Protein AF-A0AAJ2NI25-F1 (afdb_monomer)

Mean predicted aligned error: 3.51 Å

Structure (mmCIF, N/CA/C/O backbone):
data_AF-A0AAJ2NI25-F1
#
_entry.id   AF-A0AAJ2NI25-F1
#
loop_
_atom_site.group_PDB
_atom_site.id
_atom_site.type_symbol
_atom_site.label_atom_id
_atom_site.label_alt_id
_atom_site.label_comp_id
_atom_site.label_asym_id
_atom_site.label_entity_id
_atom_site.label_seq_id
_atom_site.pdbx_PDB_ins_code
_atom_site.Cartn_x
_atom_site.Cartn_y
_atom_site.Cartn_z
_atom_site.occupancy
_atom_site.B_iso_or_equiv
_atom_site.auth_seq_id
_atom_site.auth_comp_id
_atom_site.auth_asym_id
_atom_site.auth_atom_id
_atom_site.pdbx_PDB_model_num
ATOM 1 N N . MET A 1 1 ? 1.028 -21.518 1.708 1.00 59.88 1 MET A N 1
ATOM 2 C CA . MET A 1 1 ? -0.026 -21.174 0.728 1.00 59.88 1 MET A CA 1
ATOM 3 C C . MET A 1 1 ? 0.466 -19.995 -0.083 1.00 59.88 1 MET A C 1
ATOM 5 O O . MET A 1 1 ? 1.092 -19.120 0.505 1.00 59.88 1 MET A O 1
ATOM 9 N N . SER A 1 2 ? 0.262 -20.003 -1.398 1.00 76.81 2 SER A N 1
ATOM 10 C CA . SER A 1 2 ? 0.724 -18.929 -2.281 1.00 76.81 2 SER A CA 1
ATOM 11 C C . SER A 1 2 ? -0.380 -17.881 -2.437 1.00 76.81 2 SER A C 1
ATOM 13 O O . SER A 1 2 ? -1.555 -18.232 -2.496 1.00 76.81 2 SER A O 1
ATOM 15 N N . LEU A 1 3 ? -0.040 -16.591 -2.552 1.00 81.69 3 LEU A N 1
ATOM 16 C CA . LEU A 1 3 ? -1.039 -15.546 -2.843 1.00 81.69 3 LEU A CA 1
ATOM 17 C C . LEU A 1 3 ? -1.768 -15.770 -4.176 1.00 81.69 3 LEU A C 1
ATOM 19 O O . LEU A 1 3 ? -2.888 -15.292 -4.344 1.00 81.69 3 LEU A O 1
ATOM 23 N N . SER A 1 4 ? -1.151 -16.502 -5.111 1.00 87.44 4 SER A N 1
ATOM 24 C CA . SER A 1 4 ? -1.776 -16.878 -6.384 1.00 87.44 4 SER A CA 1
ATOM 25 C C . SER A 1 4 ? -3.090 -17.635 -6.202 1.00 87.44 4 SER A C 1
ATOM 27 O O . SER A 1 4 ? -3.981 -17.504 -7.035 1.00 87.44 4 SER A O 1
ATOM 29 N N . ASP A 1 5 ? -3.219 -18.384 -5.106 1.00 90.25 5 ASP A N 1
ATOM 30 C CA . ASP A 1 5 ? -4.376 -19.240 -4.824 1.00 90.25 5 ASP A CA 1
ATOM 31 C C . ASP A 1 5 ? -5.621 -18.412 -4.454 1.00 90.25 5 ASP A C 1
ATOM 33 O O . ASP A 1 5 ? -6.744 -18.904 -4.507 1.00 90.25 5 ASP A O 1
ATOM 37 N N . TYR A 1 6 ? -5.422 -17.133 -4.117 1.00 92.44 6 TYR A N 1
ATOM 38 C CA . TYR A 1 6 ? -6.459 -16.194 -3.686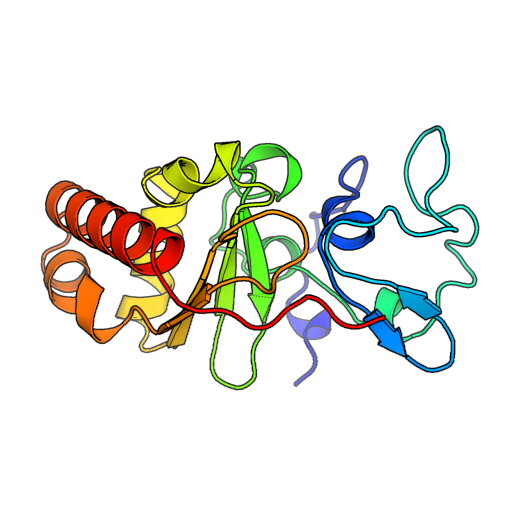 1.00 92.44 6 TYR A CA 1
ATOM 39 C C . TYR A 1 6 ? -6.785 -15.133 -4.742 1.00 92.44 6 TYR A C 1
ATOM 41 O O . TYR A 1 6 ? -7.490 -14.167 -4.451 1.00 92.44 6 TYR A O 1
ATOM 49 N N . LEU A 1 7 ? -6.268 -15.269 -5.967 1.00 95.12 7 LEU A N 1
ATOM 50 C CA . LEU A 1 7 ? -6.540 -14.303 -7.026 1.00 95.12 7 LEU A CA 1
ATOM 51 C C . LEU A 1 7 ? -8.031 -14.221 -7.345 1.00 95.12 7 LEU A C 1
ATOM 53 O O . LEU A 1 7 ? -8.681 -15.210 -7.673 1.00 95.12 7 LEU A O 1
ATOM 57 N N . VAL A 1 8 ? -8.555 -13.000 -7.323 1.00 96.19 8 VAL A N 1
ATOM 58 C CA . VAL A 1 8 ? -9.930 -12.725 -7.740 1.00 96.19 8 VAL A CA 1
ATOM 59 C C . VAL A 1 8 ? -10.006 -12.818 -9.268 1.00 96.19 8 VAL A C 1
ATOM 61 O O . VAL A 1 8 ? -9.337 -12.045 -9.959 1.00 96.19 8 VAL A O 1
ATOM 64 N N . ALA A 1 9 ? -10.816 -13.754 -9.780 1.00 90.06 9 ALA A N 1
ATOM 65 C CA . ALA A 1 9 ? -10.826 -14.206 -11.179 1.00 90.06 9 ALA A CA 1
ATOM 66 C C . ALA A 1 9 ? -10.927 -13.081 -12.232 1.00 90.06 9 ALA A C 1
ATOM 68 O O . ALA A 1 9 ? -10.284 -13.166 -13.276 1.00 90.06 9 ALA A O 1
ATOM 69 N N . ASP A 1 10 ? -11.630 -11.987 -11.924 1.00 90.88 10 ASP A N 1
ATOM 70 C CA . ASP A 1 10 ? -11.895 -10.897 -12.877 1.00 90.88 10 ASP A CA 1
ATOM 71 C C . ASP A 1 10 ? -11.055 -9.631 -12.642 1.00 90.88 10 ASP A C 1
ATOM 73 O O . ASP A 1 10 ? -11.232 -8.610 -13.311 1.00 90.88 10 ASP A O 1
ATOM 77 N N . ARG A 1 11 ? -10.113 -9.655 -11.692 1.00 95.19 11 ARG A N 1
ATOM 78 C CA . ARG A 1 11 ? -9.289 -8.479 -11.379 1.00 95.19 11 ARG A CA 1
ATOM 79 C C . ARG A 1 11 ? -8.002 -8.475 -12.180 1.00 95.19 11 ARG A C 1
ATOM 81 O O . ARG A 1 11 ? -7.129 -9.317 -11.985 1.00 95.19 11 ARG A O 1
ATOM 88 N N . GLN A 1 12 ? -7.837 -7.450 -13.015 1.00 92.62 12 GLN A N 1
ATOM 89 C CA . GLN A 1 12 ? -6.609 -7.211 -13.772 1.00 92.62 12 GLN A CA 1
ATOM 90 C C . GLN A 1 12 ? -5.954 -5.879 -13.421 1.00 92.62 12 GLN A C 1
ATOM 92 O O . GLN A 1 12 ? -6.603 -4.902 -13.043 1.00 92.62 12 GLN A O 1
ATOM 97 N N . CYS A 1 13 ? -4.624 -5.840 -13.541 1.00 90.81 13 CYS A N 1
ATOM 98 C CA . CYS A 1 13 ? -3.873 -4.622 -13.262 1.00 90.81 13 CYS A CA 1
ATOM 99 C C . CYS A 1 13 ? -4.162 -3.534 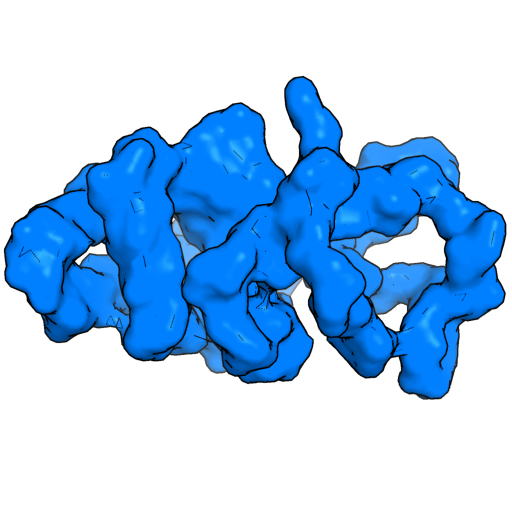-14.294 1.00 90.81 13 CYS A C 1
ATOM 101 O O . CYS A 1 13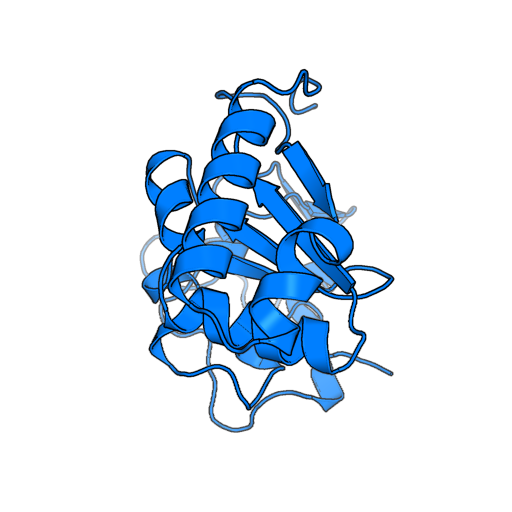 ? -4.174 -2.385 -13.886 1.00 90.81 13 CYS A O 1
ATOM 103 N N . ASN A 1 14 ? -4.440 -3.858 -15.565 1.00 87.88 14 ASN A N 1
ATOM 104 C CA . ASN A 1 14 ? -4.707 -2.900 -16.650 1.00 87.88 14 ASN A CA 1
ATOM 105 C C . ASN A 1 14 ? -3.757 -1.683 -16.581 1.00 87.88 14 ASN A C 1
ATOM 107 O O . ASN A 1 14 ? -2.541 -1.851 -16.638 1.00 87.88 14 ASN A O 1
ATOM 111 N N . GLU A 1 15 ? -4.290 -0.476 -16.379 1.00 90.12 15 GLU A N 1
ATOM 112 C CA . GLU A 1 15 ? -3.502 0.765 -16.321 1.00 90.12 15 GLU A CA 1
ATOM 113 C C . GLU A 1 15 ? -2.699 0.989 -15.024 1.00 90.12 15 GLU A C 1
ATOM 115 O O . GLU A 1 15 ? -1.799 1.826 -14.978 1.00 90.12 15 GLU A O 1
ATOM 120 N N . CYS A 1 16 ? -2.984 0.236 -13.960 1.00 95.31 16 CYS A N 1
ATOM 121 C CA . CYS A 1 16 ? -2.379 0.442 -12.650 1.00 95.31 16 CYS A CA 1
ATOM 122 C C . CYS A 1 16 ? -0.937 -0.067 -12.646 1.00 95.31 16 CYS A C 1
ATOM 124 O O . CYS A 1 16 ? -0.674 -1.264 -12.767 1.00 95.31 16 CYS A O 1
ATOM 126 N N . ASN A 1 17 ? -0.006 0.852 -12.402 1.00 95.31 17 ASN A N 1
ATOM 127 C CA . ASN A 1 17 ? 1.435 0.608 -12.325 1.00 95.31 17 ASN A CA 1
ATOM 128 C C . ASN A 1 17 ? 2.037 0.975 -10.954 1.00 95.31 17 ASN A C 1
ATOM 130 O O . ASN A 1 17 ? 3.253 1.094 -10.817 1.00 95.31 17 ASN A O 1
ATOM 134 N N . VAL A 1 18 ? 1.189 1.126 -9.933 1.00 96.94 18 VAL A N 1
ATOM 135 C CA . VAL A 1 18 ? 1.567 1.594 -8.591 1.00 96.94 18 VAL A CA 1
ATOM 136 C C . VAL A 1 18 ? 2.713 0.788 -7.982 1.00 96.94 18 VAL A C 1
ATOM 138 O O . VAL A 1 18 ? 3.678 1.365 -7.496 1.00 96.94 18 VAL A O 1
ATOM 141 N N . CYS A 1 19 ? 2.678 -0.543 -8.046 1.00 95.38 19 CYS A N 1
ATOM 142 C CA . CYS A 1 19 ? 3.759 -1.365 -7.496 1.00 95.38 19 CYS A CA 1
ATOM 143 C C . CYS A 1 19 ? 5.097 -1.181 -8.219 1.00 95.38 19 CYS A C 1
ATOM 145 O O . CYS A 1 19 ? 6.149 -1.229 -7.585 1.00 95.38 19 CYS A O 1
ATOM 147 N N . CYS A 1 20 ? 5.068 -0.888 -9.521 1.00 95.50 20 CYS A N 1
ATOM 148 C CA . CYS A 1 20 ? 6.258 -0.577 -10.306 1.00 95.50 20 CYS A CA 1
ATOM 149 C C . CYS A 1 20 ? 6.878 0.778 -9.932 1.00 95.50 20 CYS A C 1
ATOM 151 O O . CYS A 1 20 ? 7.998 1.057 -10.354 1.00 95.50 20 CYS A O 1
ATOM 153 N N . ILE A 1 21 ? 6.180 1.618 -9.163 1.00 95.56 21 ILE A N 1
ATOM 154 C CA . ILE A 1 21 ? 6.664 2.925 -8.708 1.00 95.56 21 ILE A CA 1
ATOM 155 C C . ILE A 1 21 ? 6.946 2.887 -7.205 1.00 95.56 21 ILE A C 1
ATOM 157 O O . ILE A 1 21 ? 8.061 3.170 -6.795 1.00 95.56 21 ILE A O 1
ATOM 161 N N . ASN A 1 22 ? 5.989 2.469 -6.383 1.00 95.50 22 ASN A N 1
ATOM 162 C CA . ASN A 1 22 ? 6.021 2.682 -4.935 1.00 95.50 22 ASN A CA 1
ATOM 163 C C . ASN A 1 22 ? 6.741 1.597 -4.121 1.00 95.50 22 ASN A C 1
ATOM 165 O O . ASN A 1 22 ? 7.048 1.824 -2.954 1.00 95.50 22 ASN A O 1
ATOM 169 N N . LEU A 1 23 ? 7.013 0.419 -4.691 1.00 94.44 23 LEU A N 1
ATOM 170 C CA . LEU A 1 23 ? 7.720 -0.639 -3.962 1.00 94.44 23 LEU A CA 1
ATOM 171 C C . LEU A 1 23 ? 9.233 -0.503 -4.084 1.00 94.44 23 LEU A C 1
ATOM 173 O O . LEU A 1 23 ? 9.745 -0.260 -5.173 1.00 94.44 23 LEU A O 1
ATOM 177 N N . ARG A 1 24 ? 9.942 -0.752 -2.985 1.00 93.38 24 ARG A N 1
ATOM 178 C CA . ARG A 1 24 ? 11.354 -1.133 -3.031 1.00 93.38 24 ARG A CA 1
ATOM 179 C C . ARG A 1 24 ? 11.456 -2.586 -3.495 1.00 93.38 24 ARG A C 1
ATOM 181 O O . ARG A 1 24 ? 10.638 -3.415 -3.099 1.00 93.38 24 ARG A O 1
ATOM 188 N N . ILE A 1 25 ? 12.426 -2.877 -4.351 1.00 94.50 25 ILE A N 1
ATOM 189 C CA . ILE A 1 25 ? 12.738 -4.228 -4.813 1.00 94.50 25 ILE A CA 1
ATOM 190 C C . ILE A 1 25 ? 14.236 -4.432 -4.617 1.00 94.50 25 ILE A C 1
ATOM 192 O O . ILE A 1 25 ? 15.040 -3.718 -5.209 1.00 94.50 25 ILE A O 1
ATOM 196 N N . GLU A 1 26 ? 14.597 -5.407 -3.792 1.00 93.25 26 GLU A N 1
ATOM 197 C CA . GLU A 1 26 ? 15.975 -5.851 -3.578 1.00 93.25 26 GLU A CA 1
ATOM 198 C C . GLU A 1 26 ? 16.087 -7.295 -4.063 1.00 93.25 26 GLU A C 1
ATOM 200 O O . GLU A 1 26 ? 15.922 -8.249 -3.305 1.00 93.25 26 GLU A O 1
ATOM 205 N N . ASN A 1 27 ? 16.276 -7.474 -5.369 1.00 93.00 27 ASN A N 1
ATOM 206 C CA . ASN A 1 27 ? 16.398 -8.792 -5.978 1.00 93.00 27 ASN A CA 1
ATOM 207 C C . ASN A 1 27 ? 17.515 -8.774 -7.031 1.00 93.00 27 ASN A C 1
ATOM 209 O O . ASN A 1 27 ? 17.573 -7.818 -7.803 1.00 93.00 27 ASN A O 1
ATOM 213 N N . PRO A 1 28 ? 18.349 -9.826 -7.144 1.00 93.19 28 PRO A N 1
ATOM 214 C CA . PRO A 1 28 ? 19.425 -9.869 -8.138 1.00 93.19 28 PRO A CA 1
ATOM 215 C C . PRO A 1 28 ? 18.978 -9.591 -9.582 1.00 93.19 28 PRO A C 1
ATOM 217 O O . PRO A 1 28 ? 19.743 -9.035 -10.362 1.00 93.19 28 PRO A O 1
ATOM 220 N N . ALA A 1 29 ? 17.742 -9.952 -9.945 1.00 93.81 29 ALA A N 1
ATOM 221 C CA . ALA A 1 29 ? 17.198 -9.730 -11.284 1.00 93.81 29 ALA A CA 1
ATOM 222 C C . ALA A 1 29 ? 16.587 -8.327 -11.489 1.00 93.81 29 ALA A C 1
ATOM 224 O O . ALA A 1 29 ? 16.359 -7.918 -12.628 1.00 93.81 29 ALA A O 1
ATOM 225 N N . LEU A 1 30 ? 16.285 -7.597 -10.411 1.00 94.50 30 LEU A N 1
ATOM 226 C CA . LEU A 1 30 ? 15.764 -6.230 -10.449 1.00 94.50 30 LEU A CA 1
ATOM 227 C C . LEU A 1 30 ? 15.959 -5.557 -9.085 1.00 94.50 30 LEU A C 1
ATOM 229 O O . LEU A 1 30 ? 15.230 -5.853 -8.140 1.00 94.50 30 LEU A O 1
ATOM 233 N N . THR A 1 31 ? 16.873 -4.591 -9.020 1.00 95.06 31 THR A N 1
ATOM 234 C CA . THR A 1 31 ? 17.036 -3.709 -7.856 1.00 95.06 31 THR A CA 1
ATOM 235 C C . THR A 1 31 ? 16.443 -2.342 -8.164 1.00 95.06 31 THR A C 1
ATOM 237 O O . THR A 1 31 ? 16.727 -1.750 -9.207 1.00 95.06 31 THR A O 1
ATOM 240 N N . LYS A 1 32 ? 15.590 -1.839 -7.272 1.00 93.94 32 LYS A N 1
ATOM 241 C CA . LYS A 1 32 ? 14.956 -0.526 -7.405 1.00 93.94 32 LYS A CA 1
ATOM 242 C C . LYS A 1 32 ? 14.559 0.020 -6.030 1.00 93.94 32 LYS A C 1
ATOM 244 O O . LYS A 1 32 ? 14.039 -0.710 -5.189 1.00 93.94 32 LYS A O 1
ATOM 249 N N . LYS A 1 33 ? 14.694 1.333 -5.845 1.00 92.25 33 LYS A N 1
ATOM 250 C CA . LYS A 1 33 ? 14.235 2.034 -4.637 1.00 92.25 33 LYS A CA 1
ATOM 251 C C . LYS A 1 33 ? 12.715 2.175 -4.561 1.00 92.25 33 LYS A C 1
ATOM 253 O O . LYS A 1 33 ? 12.019 2.136 -5.587 1.00 92.25 33 LYS A O 1
ATOM 258 N N . ALA A 1 34 ? 12.204 2.399 -3.351 1.00 92.12 34 ALA A N 1
ATOM 259 C CA . ALA A 1 34 ? 10.836 2.875 -3.178 1.00 92.12 34 ALA A CA 1
ATOM 260 C C . ALA A 1 34 ? 10.629 4.208 -3.922 1.00 92.12 34 ALA A C 1
ATOM 262 O O . ALA A 1 34 ? 11.562 4.983 -4.116 1.00 92.12 34 ALA A O 1
ATOM 263 N N . ASP A 1 35 ? 9.407 4.430 -4.402 1.00 92.38 35 ASP A N 1
ATOM 264 C CA . ASP A 1 35 ? 8.953 5.643 -5.105 1.00 92.38 35 ASP A CA 1
ATOM 265 C C . ASP A 1 35 ? 9.720 6.052 -6.383 1.00 92.38 35 ASP A C 1
ATOM 267 O O . ASP A 1 35 ? 9.394 7.062 -7.015 1.00 92.38 35 ASP A O 1
ATOM 271 N N . VAL A 1 36 ? 10.676 5.237 -6.835 1.00 92.81 36 VAL A N 1
ATOM 272 C CA . VAL A 1 36 ? 11.392 5.401 -8.106 1.00 92.81 36 VAL A CA 1
ATOM 273 C C . VAL A 1 36 ? 10.719 4.580 -9.199 1.00 92.81 36 VAL A C 1
ATOM 275 O O . VAL A 1 36 ? 10.403 3.405 -9.022 1.00 92.81 36 VAL A O 1
ATOM 278 N N . ARG A 1 37 ? 10.511 5.172 -10.374 1.00 95.19 37 ARG A N 1
ATOM 279 C CA . ARG A 1 37 ? 9.928 4.471 -11.525 1.00 95.19 37 ARG A CA 1
ATOM 280 C C . ARG A 1 37 ? 10.778 3.250 -11.914 1.00 95.19 37 ARG A C 1
ATOM 282 O O . ARG A 1 37 ? 11.973 3.386 -12.147 1.00 95.19 37 ARG A O 1
ATOM 289 N N . CYS A 1 38 ? 10.159 2.071 -12.026 1.00 96.25 38 CYS A N 1
ATOM 290 C CA . CYS A 1 38 ? 10.822 0.875 -12.556 1.00 96.25 38 CYS A CA 1
ATOM 291 C C . CYS A 1 38 ? 11.401 1.144 -13.961 1.00 96.25 38 CYS A C 1
ATOM 293 O O . CYS A 1 38 ? 10.674 1.679 -14.805 1.00 96.25 38 CYS A O 1
ATOM 295 N N . PRO A 1 39 ? 12.655 0.739 -14.246 1.00 94.94 39 PRO A N 1
ATOM 296 C CA . PRO A 1 39 ? 13.292 0.971 -15.547 1.00 94.94 39 PRO A CA 1
ATOM 297 C C . PRO A 1 39 ? 12.559 0.279 -16.706 1.00 94.94 39 PRO A C 1
ATOM 299 O O . PRO A 1 39 ? 12.626 0.736 -17.842 1.00 94.94 39 PRO A O 1
ATOM 302 N N . TYR A 1 40 ? 11.811 -0.788 -16.415 1.00 95.06 40 TYR A N 1
ATOM 303 C CA . TYR A 1 40 ? 11.018 -1.529 -17.395 1.00 95.06 40 TYR A CA 1
ATOM 304 C C . TYR A 1 40 ? 9.552 -1.086 -17.475 1.00 95.06 40 TYR A C 1
ATOM 306 O O . TYR A 1 40 ? 8.729 -1.771 -18.085 1.00 95.06 40 TYR A O 1
ATOM 314 N N . LEU A 1 41 ? 9.164 0.009 -16.816 1.00 94.25 41 LEU A N 1
ATOM 315 C CA . LEU A 1 41 ? 7.813 0.543 -16.961 1.00 94.25 41 LEU A CA 1
ATOM 316 C C . LEU A 1 41 ? 7.717 1.298 -18.294 1.00 94.25 41 LEU A C 1
ATOM 318 O O . LEU A 1 41 ? 8.446 2.269 -18.508 1.00 94.25 41 LEU A O 1
ATOM 322 N N . SER A 1 42 ? 6.815 0.876 -19.183 1.00 91.25 42 SER A N 1
ATOM 323 C CA . SER A 1 42 ? 6.673 1.459 -20.522 1.00 91.25 42 SER A CA 1
ATOM 324 C C . SER A 1 42 ? 6.107 2.885 -20.465 1.00 91.25 42 SER A C 1
ATOM 326 O O . SER A 1 42 ? 5.386 3.249 -19.530 1.00 91.25 42 SER A O 1
ATOM 328 N N . ASN A 1 43 ? 6.423 3.712 -21.466 1.00 85.25 43 ASN A N 1
ATOM 329 C CA . ASN A 1 43 ? 5.923 5.093 -21.551 1.00 85.25 43 ASN A CA 1
ATOM 330 C C . ASN A 1 43 ? 4.408 5.182 -21.796 1.00 85.25 43 ASN A C 1
ATOM 332 O O . ASN A 1 43 ? 3.827 6.235 -21.560 1.00 85.25 43 ASN A O 1
ATOM 336 N N . GLN A 1 44 ? 3.783 4.099 -22.263 1.00 81.88 44 GLN A N 1
ATOM 337 C CA . GLN A 1 44 ? 2.338 4.020 -22.456 1.00 81.88 44 GLN A CA 1
ATOM 338 C C . GLN A 1 44 ? 1.687 3.445 -21.196 1.00 81.88 44 GLN A C 1
ATOM 340 O O . GLN A 1 44 ? 1.173 4.169 -20.345 1.00 81.88 44 GLN A O 1
ATOM 345 N N . THR A 1 45 ? 1.720 2.120 -21.058 1.00 82.56 45 THR A N 1
ATOM 346 C CA . THR A 1 45 ? 1.086 1.390 -19.963 1.00 82.56 45 THR A CA 1
ATOM 347 C C . THR A 1 45 ? 1.749 0.023 -19.791 1.00 82.56 45 THR A C 1
ATOM 349 O O . THR A 1 45 ? 2.173 -0.604 -20.763 1.00 82.56 45 THR A O 1
ATOM 352 N N . GLY A 1 46 ? 1.858 -0.455 -18.552 1.00 87.56 46 GLY A N 1
ATOM 353 C CA . GLY A 1 46 ? 2.406 -1.782 -18.259 1.00 87.56 46 GLY A CA 1
ATOM 354 C C . GLY A 1 46 ? 3.925 -1.917 -18.441 1.00 87.56 46 GLY A C 1
ATOM 355 O O . GLY A 1 46 ? 4.661 -0.944 -18.595 1.00 87.56 46 GLY A O 1
ATOM 356 N N . CYS A 1 47 ? 4.412 -3.154 -18.350 1.00 92.00 47 CYS A N 1
ATOM 357 C CA . CYS A 1 47 ? 5.838 -3.478 -18.366 1.00 92.00 47 CYS A CA 1
ATOM 358 C C . CYS A 1 47 ? 6.335 -3.736 -19.797 1.00 92.00 47 CYS A C 1
ATOM 360 O O . CYS A 1 47 ? 5.723 -4.523 -20.512 1.00 92.00 47 CYS A O 1
ATOM 362 N N . SER A 1 48 ? 7.462 -3.135 -20.194 1.00 94.19 48 SER A N 1
ATOM 363 C CA . SER A 1 48 ? 8.085 -3.343 -21.512 1.00 94.19 48 SER A CA 1
ATOM 364 C C . SER A 1 48 ? 8.673 -4.745 -21.702 1.00 94.19 48 SER A C 1
ATOM 366 O O . SER A 1 48 ? 8.887 -5.160 -22.834 1.00 94.19 48 SER A O 1
ATOM 368 N N . ILE A 1 49 ? 8.897 -5.483 -20.610 1.00 93.94 49 ILE A N 1
ATOM 369 C CA . ILE A 1 49 ? 9.402 -6.863 -20.610 1.00 93.94 49 ILE A CA 1
ATOM 370 C C . ILE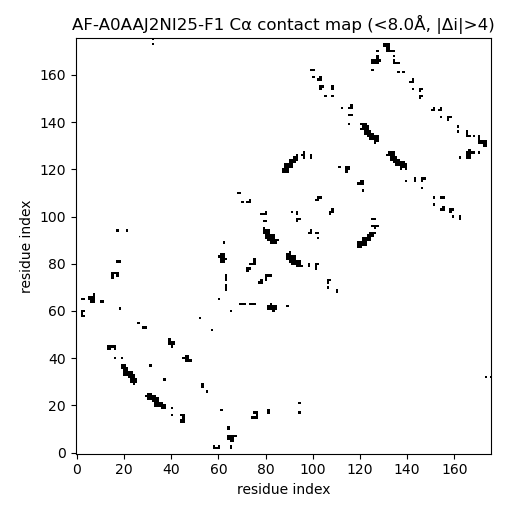 A 1 49 ? 8.387 -7.837 -19.994 1.00 93.94 49 ILE A C 1
ATOM 372 O O . ILE A 1 49 ? 8.772 -8.765 -19.293 1.00 93.94 49 ILE A O 1
ATOM 376 N N . TYR A 1 50 ? 7.080 -7.612 -20.179 1.00 90.38 50 TYR A N 1
ATOM 377 C CA . TYR A 1 50 ? 6.018 -8.317 -19.439 1.00 90.38 50 TYR A CA 1
ATOM 378 C C . TYR A 1 50 ? 6.193 -9.849 -19.383 1.00 90.38 50 TYR A C 1
ATOM 380 O O . TYR A 1 50 ? 6.119 -10.438 -18.297 1.00 90.38 50 TYR A O 1
ATOM 388 N N . ASP A 1 51 ? 6.498 -10.471 -20.523 1.00 92.62 51 ASP A N 1
ATOM 389 C CA . ASP A 1 51 ? 6.688 -11.922 -20.656 1.00 92.62 51 ASP A CA 1
ATOM 390 C C . ASP A 1 51 ? 8.019 -12.424 -20.096 1.00 92.62 51 ASP A C 1
ATOM 392 O O . ASP A 1 51 ? 8.180 -13.621 -19.878 1.00 92.62 51 ASP A O 1
ATOM 396 N N . GLN A 1 52 ? 8.957 -11.520 -19.816 1.00 94.69 52 GLN A N 1
ATOM 397 C CA . GLN A 1 52 ? 10.293 -11.779 -19.271 1.00 94.69 52 GLN A CA 1
ATOM 398 C C . GLN A 1 52 ? 10.467 -11.198 -17.861 1.00 94.69 52 GLN A C 1
ATOM 400 O O . GLN A 1 52 ? 11.581 -11.145 -17.345 1.00 94.69 52 GLN A O 1
ATOM 405 N N . ARG A 1 53 ? 9.377 -10.760 -17.212 1.00 94.44 53 ARG A N 1
ATOM 406 C CA . ARG A 1 53 ? 9.438 -10.187 -15.862 1.00 94.44 53 ARG A CA 1
ATOM 407 C C . ARG A 1 53 ? 10.148 -11.139 -14.893 1.00 94.44 53 ARG A C 1
ATOM 409 O O . ARG A 1 53 ? 9.905 -12.348 -14.963 1.00 94.44 53 ARG A O 1
ATOM 416 N N . PRO A 1 54 ? 10.969 -10.608 -13.973 1.00 94.88 54 PRO A N 1
ATOM 417 C CA . PRO A 1 54 ? 11.611 -11.421 -12.950 1.00 94.88 54 PRO A CA 1
ATOM 418 C C . PRO A 1 54 ? 10.566 -12.016 -12.001 1.00 94.88 54 PRO A C 1
ATOM 420 O O . PRO A 1 54 ? 9.471 -11.463 -11.849 1.00 94.88 54 PRO A O 1
ATOM 423 N N . ASP A 1 55 ? 10.915 -13.112 -11.327 1.00 93.88 55 ASP A N 1
ATOM 424 C CA . ASP A 1 55 ? 9.983 -13.849 -10.464 1.00 93.88 55 ASP A CA 1
ATOM 4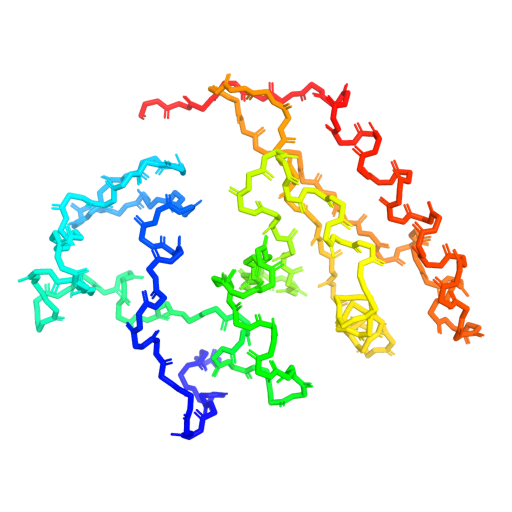25 C C . ASP A 1 55 ? 9.378 -12.978 -9.365 1.00 93.88 55 ASP A C 1
ATOM 427 O O . ASP A 1 55 ? 8.173 -13.045 -9.137 1.00 93.88 55 ASP A O 1
ATOM 431 N N . VAL A 1 56 ? 10.164 -12.060 -8.790 1.00 93.25 56 VAL A N 1
ATOM 432 C CA . VAL A 1 56 ? 9.690 -11.076 -7.800 1.00 93.25 56 VAL A CA 1
ATOM 433 C C . VAL A 1 56 ? 8.506 -10.238 -8.303 1.00 93.25 56 VAL A C 1
ATOM 435 O O . VAL A 1 56 ? 7.679 -9.800 -7.514 1.00 93.25 56 VAL A O 1
ATOM 438 N N . CYS A 1 57 ? 8.384 -10.022 -9.617 1.00 94.12 57 CYS A N 1
ATOM 439 C CA . CYS A 1 57 ? 7.242 -9.338 -10.219 1.00 94.12 57 CYS A CA 1
ATOM 440 C C . CYS A 1 57 ? 6.116 -10.295 -10.642 1.00 94.12 57 CYS A C 1
ATOM 442 O O . CYS A 1 57 ? 4.973 -9.854 -10.738 1.00 94.12 57 CYS A O 1
ATOM 444 N N . ARG A 1 58 ? 6.414 -11.569 -10.940 1.00 92.31 58 ARG A N 1
ATOM 445 C CA . ARG A 1 58 ? 5.414 -12.574 -11.355 1.00 92.31 58 ARG A CA 1
ATOM 446 C C . ARG A 1 58 ? 4.595 -13.106 -10.190 1.00 92.31 58 ARG A C 1
ATOM 448 O O . ARG A 1 58 ? 3.426 -13.425 -10.371 1.00 92.31 58 ARG A O 1
ATOM 455 N N . THR A 1 59 ? 5.212 -13.217 -9.021 1.00 91.94 59 THR A N 1
ATOM 456 C CA . THR A 1 59 ? 4.587 -13.771 -7.814 1.00 91.94 59 THR A CA 1
ATOM 457 C C . THR A 1 59 ? 4.016 -12.693 -6.896 1.00 91.94 59 THR A C 1
ATOM 459 O O . THR A 1 59 ? 3.409 -13.007 -5.875 1.00 91.94 59 THR A O 1
ATOM 462 N N . TRP A 1 60 ? 4.174 -11.418 -7.260 1.00 94.31 60 TRP A N 1
ATOM 463 C CA . TRP A 1 60 ? 3.663 -10.296 -6.487 1.00 94.31 60 TRP A CA 1
ATOM 464 C C . TRP A 1 60 ? 2.214 -9.954 -6.847 1.00 94.31 60 TRP A C 1
ATOM 466 O O . TRP A 1 60 ? 1.879 -9.738 -8.014 1.00 94.31 60 TRP A O 1
ATOM 476 N N . TYR A 1 61 ? 1.378 -9.793 -5.819 1.00 95.94 61 TYR A N 1
ATOM 477 C CA . TYR A 1 61 ? -0.011 -9.354 -5.936 1.00 95.94 61 TYR A CA 1
ATOM 478 C C . TYR A 1 61 ? -0.357 -8.392 -4.790 1.00 95.94 61 TYR A C 1
ATOM 480 O O . TYR A 1 61 ? -0.097 -8.693 -3.627 1.00 95.94 61 TYR A O 1
ATOM 488 N N . CYS A 1 62 ? -0.947 -7.227 -5.090 1.00 97.25 62 CYS A N 1
ATOM 489 C CA . CYS A 1 62 ? -1.455 -6.340 -4.035 1.00 97.25 62 CYS A CA 1
ATOM 490 C C . CYS A 1 62 ? -2.723 -6.902 -3.395 1.00 97.25 62 CYS A C 1
ATOM 492 O O . CYS A 1 62 ? -3.429 -7.707 -3.998 1.00 97.25 62 CYS A O 1
ATOM 494 N N . GLY A 1 63 ? -3.075 -6.371 -2.223 1.00 97.44 63 GLY A N 1
ATOM 495 C CA . GLY A 1 63 ? -4.293 -6.739 -1.504 1.00 97.44 63 GLY A CA 1
ATOM 496 C C . GLY A 1 63 ? -5.551 -6.707 -2.378 1.00 97.44 63 GLY A C 1
ATOM 497 O O . GLY A 1 63 ? -6.354 -7.628 -2.320 1.00 97.44 63 GLY A O 1
ATOM 498 N N . TRP A 1 64 ? -5.693 -5.721 -3.272 1.00 98.12 64 TRP A N 1
ATOM 499 C CA . TRP A 1 64 ? -6.836 -5.657 -4.194 1.00 98.12 64 TRP A CA 1
ATOM 500 C C . TRP A 1 64 ? -6.923 -6.860 -5.148 1.00 98.12 64 TRP A C 1
ATOM 502 O O . TRP A 1 64 ? -8.020 -7.263 -5.514 1.00 98.12 64 TRP A O 1
ATOM 512 N N . ARG A 1 65 ? -5.806 -7.482 -5.537 1.00 97.44 65 ARG A N 1
ATOM 513 C CA . ARG A 1 65 ? -5.820 -8.676 -6.399 1.00 97.44 65 ARG A CA 1
ATOM 514 C C . ARG A 1 65 ? -6.248 -9.949 -5.663 1.00 97.44 65 ARG A C 1
ATOM 516 O O . ARG A 1 65 ? -6.660 -10.882 -6.344 1.00 97.44 65 ARG A O 1
ATOM 523 N N . VAL A 1 66 ? -6.153 -9.981 -4.329 1.00 96.38 66 VAL A N 1
ATOM 524 C CA . VAL A 1 66 ? -6.283 -11.214 -3.523 1.00 96.38 66 VAL A CA 1
ATOM 525 C C . VAL A 1 66 ? -7.363 -11.172 -2.436 1.00 96.38 66 VAL A C 1
ATOM 527 O O . VAL A 1 66 ? -7.743 -12.207 -1.906 1.00 96.38 66 VAL A O 1
ATOM 530 N N . MET A 1 67 ? -7.879 -9.991 -2.086 1.00 96.00 67 MET A N 1
ATOM 531 C CA . MET A 1 67 ? -8.936 -9.838 -1.084 1.00 96.00 67 MET A CA 1
ATOM 532 C C . MET A 1 67 ? -10.281 -9.542 -1.766 1.00 96.00 67 MET A C 1
ATOM 534 O O . MET A 1 67 ? -10.501 -8.410 -2.219 1.00 96.00 67 MET A O 1
ATOM 538 N N . PRO A 1 68 ? -11.205 -10.519 -1.849 1.00 95.19 68 PRO A N 1
ATOM 539 C CA . PRO A 1 68 ? -12.458 -10.364 -2.591 1.00 95.19 68 PRO A CA 1
ATOM 540 C C . PRO A 1 68 ? -13.396 -9.312 -1.986 1.00 95.19 68 PRO A C 1
ATOM 542 O O . PRO A 1 68 ? -14.128 -8.665 -2.730 1.00 95.19 68 PRO A O 1
ATOM 545 N N . PHE A 1 69 ? -13.333 -9.079 -0.670 1.00 95.56 69 PHE A N 1
ATOM 546 C CA . PHE A 1 69 ? -14.164 -8.077 0.009 1.00 95.56 69 PHE A CA 1
ATOM 547 C C . PHE A 1 69 ? -13.773 -6.625 -0.324 1.00 95.56 69 PHE A C 1
ATOM 549 O O . PHE A 1 69 ? -14.571 -5.715 -0.115 1.00 95.56 69 PHE A O 1
ATOM 556 N N . LEU A 1 70 ? -12.565 -6.384 -0.852 1.00 97.19 70 LEU A N 1
ATOM 557 C CA . LEU A 1 70 ? -12.169 -5.047 -1.292 1.00 97.19 70 LEU A CA 1
ATOM 558 C C . LEU A 1 70 ? -12.938 -4.663 -2.548 1.00 97.19 70 LEU A C 1
ATOM 560 O O . LEU A 1 70 ? -12.965 -5.423 -3.508 1.00 97.19 70 LEU A O 1
ATOM 564 N N . ARG A 1 71 ? -13.520 -3.470 -2.572 1.00 94.81 71 ARG A N 1
ATOM 565 C CA . ARG A 1 71 ? -14.250 -2.953 -3.733 1.00 94.81 71 ARG A CA 1
ATOM 566 C C . ARG A 1 71 ? -13.298 -2.426 -4.812 1.00 94.81 71 ARG A C 1
ATOM 568 O O . ARG A 1 71 ? -12.082 -2.346 -4.643 1.00 94.81 71 ARG A O 1
ATOM 575 N N . ASP A 1 72 ? -13.856 -2.091 -5.968 1.00 95.25 72 ASP A N 1
ATOM 576 C CA . ASP A 1 72 ? -13.093 -1.678 -7.151 1.00 95.25 72 ASP A CA 1
ATOM 577 C C . ASP A 1 72 ? -12.395 -0.315 -7.002 1.00 95.25 72 ASP A C 1
ATOM 579 O O . ASP A 1 72 ? -11.407 -0.023 -7.676 1.00 95.25 72 ASP A O 1
ATOM 583 N N . ASP A 1 73 ? -12.894 0.523 -6.100 1.00 96.56 73 ASP A N 1
ATOM 584 C CA . ASP A 1 73 ? -12.299 1.791 -5.682 1.00 96.56 73 ASP A CA 1
ATOM 585 C C . ASP A 1 73 ? -11.053 1.606 -4.797 1.00 96.56 73 ASP A C 1
ATOM 587 O O . ASP A 1 73 ? -10.242 2.525 -4.706 1.00 96.56 73 ASP A O 1
ATOM 591 N N . MET A 1 74 ? -10.842 0.411 -4.230 1.00 98.06 74 MET A N 1
ATOM 592 C CA . MET A 1 74 ? -9.628 0.039 -3.494 1.00 98.06 74 MET A CA 1
ATOM 593 C C . MET A 1 74 ? -8.451 -0.339 -4.403 1.00 98.06 74 MET A C 1
ATOM 595 O O . MET A 1 74 ? -7.348 -0.580 -3.901 1.00 98.06 74 MET A O 1
ATOM 599 N N . ARG A 1 75 ? -8.633 -0.361 -5.735 1.00 97.94 75 ARG A N 1
ATOM 600 C CA . ARG A 1 75 ? -7.515 -0.530 -6.676 1.00 97.94 75 ARG A CA 1
ATOM 601 C C . ARG A 1 75 ? -6.487 0.593 -6.441 1.00 97.94 75 ARG A C 1
ATOM 603 O O . ARG A 1 75 ? -6.895 1.753 -6.366 1.00 97.94 75 ARG A O 1
ATOM 610 N N . PRO A 1 76 ? -5.174 0.304 -6.327 1.00 98.19 76 PRO A N 1
ATOM 611 C CA . PRO A 1 76 ? -4.227 1.261 -5.742 1.00 98.19 76 PRO A CA 1
ATOM 612 C C . PRO A 1 76 ? -4.126 2.619 -6.449 1.00 98.19 76 PRO A C 1
ATOM 614 O O . PRO A 1 76 ? -3.915 3.643 -5.806 1.00 98.19 76 PRO A O 1
ATOM 617 N N . ASP A 1 77 ? -4.285 2.661 -7.771 1.00 97.06 77 ASP A N 1
ATOM 618 C CA . ASP A 1 77 ? -4.275 3.907 -8.539 1.00 97.06 77 ASP A CA 1
ATOM 619 C C . ASP A 1 77 ? -5.551 4.748 -8.360 1.00 97.06 77 ASP A C 1
ATOM 621 O O . ASP A 1 77 ? -5.508 5.955 -8.608 1.00 97.06 77 ASP A O 1
ATOM 625 N N . ARG A 1 78 ? -6.649 4.149 -7.884 1.00 97.38 78 ARG A N 1
ATOM 626 C CA . ARG A 1 78 ? -7.909 4.820 -7.533 1.00 97.38 78 ARG A CA 1
ATOM 627 C C . ARG A 1 78 ? -7.913 5.268 -6.071 1.00 97.38 78 ARG A C 1
ATOM 629 O O . ARG A 1 78 ? -8.084 6.455 -5.808 1.00 97.38 78 ARG A O 1
ATOM 636 N N . SER A 1 79 ? -7.638 4.356 -5.136 1.00 98.19 79 SER A N 1
ATOM 637 C CA . SER A 1 79 ? -7.633 4.647 -3.692 1.00 98.19 79 SER A CA 1
ATOM 638 C C . SER A 1 79 ? -6.453 5.505 -3.247 1.00 98.19 79 SER A C 1
ATOM 640 O O . SER A 1 79 ? -6.513 6.149 -2.201 1.00 98.19 79 SER A O 1
ATOM 642 N N . LYS A 1 80 ? -5.358 5.491 -4.016 1.00 98.38 80 LYS A N 1
ATOM 643 C CA . LYS A 1 80 ? -4.039 5.997 -3.610 1.00 98.38 80 LYS A CA 1
ATOM 644 C C . LYS A 1 80 ? -3.508 5.343 -2.325 1.00 98.38 80 LYS A C 1
ATOM 646 O O . LYS A 1 80 ? -2.663 5.922 -1.639 1.00 98.38 80 LYS A O 1
ATOM 651 N N . ILE A 1 81 ? -3.964 4.123 -2.040 1.00 98.50 81 ILE A N 1
ATOM 652 C CA . ILE A 1 81 ? -3.461 3.254 -0.979 1.00 98.50 81 ILE A CA 1
ATOM 653 C C . ILE A 1 81 ? -3.020 1.928 -1.606 1.00 98.50 81 ILE A C 1
ATOM 655 O O . ILE A 1 81 ? -3.808 1.213 -2.225 1.00 98.50 81 ILE A O 1
ATOM 659 N N . LEU A 1 82 ? -1.750 1.577 -1.429 1.00 98.56 82 LEU A N 1
ATOM 660 C CA . LEU A 1 82 ? -1.212 0.269 -1.765 1.00 98.56 82 LEU A CA 1
ATOM 661 C C . LEU A 1 82 ? -1.327 -0.652 -0.551 1.00 98.56 82 LEU A C 1
ATOM 663 O O . LEU A 1 82 ? -0.733 -0.382 0.490 1.00 98.56 82 LEU A O 1
ATOM 667 N N . ILE A 1 83 ? -2.053 -1.760 -0.703 1.00 98.38 83 ILE A N 1
ATOM 668 C CA . ILE A 1 83 ? -2.104 -2.817 0.309 1.00 98.38 83 ILE A CA 1
ATOM 669 C C . ILE A 1 83 ? -1.113 -3.914 -0.068 1.00 98.38 83 ILE A C 1
ATOM 671 O O . ILE A 1 83 ? -1.191 -4.471 -1.168 1.00 98.38 83 ILE A O 1
ATOM 675 N N . LYS A 1 84 ? -0.189 -4.216 0.841 1.00 96.19 84 LYS A N 1
ATOM 676 C CA . LYS A 1 84 ? 0.857 -5.234 0.678 1.00 96.19 84 LYS A CA 1
ATOM 677 C C . LYS A 1 84 ? 0.652 -6.329 1.717 1.00 96.19 84 LYS A C 1
ATOM 679 O O . LYS A 1 84 ? 0.236 -6.014 2.829 1.00 96.19 84 LYS A O 1
ATOM 684 N N . GLN A 1 85 ? 0.955 -7.575 1.371 1.00 94.81 85 GLN A N 1
ATOM 685 C CA . GLN A 1 85 ? 1.096 -8.619 2.382 1.00 94.81 85 GLN A CA 1
ATOM 686 C C . GLN A 1 85 ? 2.405 -8.408 3.151 1.00 94.81 85 GLN A C 1
ATOM 688 O O . GLN A 1 85 ? 3.412 -8.005 2.567 1.00 94.81 85 GLN A O 1
ATOM 693 N N . ASP A 1 86 ? 2.352 -8.677 4.445 1.00 91.94 86 ASP A N 1
ATOM 694 C CA . ASP A 1 86 ? 3.492 -8.801 5.347 1.00 91.94 86 ASP A CA 1
ATOM 695 C C . ASP A 1 86 ? 3.424 -10.168 6.051 1.00 91.94 86 ASP A C 1
ATOM 697 O O . ASP A 1 86 ? 2.435 -10.887 5.896 1.00 91.94 86 ASP A O 1
ATOM 701 N N . GLU A 1 87 ? 4.450 -10.545 6.814 1.00 89.19 87 GLU A N 1
ATOM 702 C CA . GLU A 1 87 ? 4.564 -11.877 7.435 1.00 89.19 87 GLU A CA 1
ATOM 703 C C . GLU A 1 87 ? 3.322 -12.282 8.245 1.00 89.19 87 GLU A C 1
ATOM 705 O O . GLU A 1 87 ? 2.889 -13.433 8.202 1.00 89.19 87 GLU A O 1
ATOM 710 N N . THR A 1 88 ? 2.728 -11.323 8.955 1.00 90.69 88 THR A N 1
ATOM 711 C CA . THR A 1 88 ? 1.639 -11.550 9.913 1.00 90.69 88 THR A CA 1
ATOM 712 C C . THR A 1 88 ? 0.294 -10.960 9.482 1.00 90.69 88 THR A C 1
ATOM 714 O O . THR A 1 88 ? -0.710 -11.136 10.172 1.00 90.69 88 THR A O 1
ATOM 717 N N . GLY A 1 89 ? 0.232 -10.269 8.339 1.00 95.69 89 GLY A N 1
ATOM 718 C CA . GLY A 1 89 ? -0.989 -9.585 7.919 1.00 95.69 89 GLY A CA 1
ATOM 719 C C . GLY A 1 89 ? -0.804 -8.657 6.724 1.00 95.69 89 GLY A C 1
ATOM 720 O O . GLY A 1 89 ? -0.216 -9.043 5.712 1.00 95.69 89 GLY A O 1
ATOM 721 N N . PHE A 1 90 ? -1.340 -7.436 6.815 1.00 97.75 90 PHE A N 1
ATOM 722 C CA . PHE A 1 90 ? -1.362 -6.488 5.700 1.00 97.75 90 PHE A CA 1
ATOM 723 C C . PHE A 1 90 ? -0.898 -5.084 6.080 1.00 97.75 90 PHE A C 1
ATOM 725 O O . PHE A 1 90 ? -1.187 -4.560 7.154 1.00 97.75 90 PHE A O 1
ATOM 732 N N . VAL A 1 91 ? -0.215 -4.440 5.138 1.00 98.56 91 VAL A N 1
ATOM 733 C CA . VAL A 1 91 ? 0.325 -3.087 5.276 1.00 98.56 91 VAL A CA 1
ATOM 734 C C . VAL A 1 91 ? -0.424 -2.143 4.347 1.00 98.56 91 VAL A C 1
ATOM 736 O O . VAL A 1 91 ? -0.416 -2.343 3.132 1.00 98.56 91 VAL A O 1
ATOM 739 N N . PHE A 1 92 ? -1.003 -1.083 4.905 1.00 98.62 92 PHE A N 1
ATOM 740 C CA . PHE A 1 92 ? -1.662 -0.004 4.173 1.00 98.62 92 PHE A CA 1
ATOM 741 C C . PHE A 1 92 ? -0.675 1.151 3.969 1.00 98.62 92 PHE A C 1
ATOM 743 O O . PHE A 1 92 ? -0.264 1.821 4.919 1.00 98.62 92 PHE A O 1
ATOM 750 N N . GLN A 1 93 ? -0.277 1.380 2.718 1.00 98.44 93 GLN A N 1
ATOM 751 C CA . GLN A 1 93 ? 0.704 2.395 2.335 1.00 98.44 93 GLN A CA 1
ATOM 752 C C . GLN A 1 93 ? 0.054 3.475 1.458 1.00 98.44 93 GLN A C 1
ATOM 754 O O . GLN A 1 93 ? -0.308 3.181 0.318 1.00 98.44 93 GLN A O 1
ATOM 759 N N . PRO A 1 94 ? -0.055 4.734 1.915 1.00 98.00 94 PRO A N 1
ATOM 760 C CA . PRO A 1 94 ? -0.319 5.859 1.022 1.00 98.00 94 PRO A CA 1
ATOM 761 C C . PRO A 1 94 ? 0.754 5.962 -0.064 1.00 98.00 94 PRO A C 1
ATOM 763 O O . PRO A 1 94 ? 1.938 5.804 0.230 1.00 98.00 94 PRO A O 1
ATOM 766 N N . LEU A 1 95 ? 0.362 6.236 -1.314 1.00 96.44 95 LEU A N 1
ATOM 767 C CA . LEU A 1 95 ? 1.338 6.271 -2.417 1.00 96.44 95 LEU A CA 1
ATOM 768 C C . LEU A 1 95 ? 2.340 7.416 -2.280 1.00 96.44 95 LEU A C 1
ATOM 770 O O . LEU A 1 95 ? 3.475 7.294 -2.725 1.00 96.44 95 LEU A O 1
ATOM 774 N N . ARG A 1 96 ? 1.900 8.547 -1.731 1.00 94.56 96 ARG A N 1
ATOM 775 C CA . ARG A 1 96 ? 2.704 9.751 -1.527 1.00 94.56 96 ARG A CA 1
ATOM 776 C C . ARG A 1 96 ? 2.201 10.519 -0.311 1.00 94.56 96 ARG A C 1
ATOM 778 O O . ARG A 1 96 ? 1.129 10.227 0.228 1.00 94.56 96 ARG A O 1
ATOM 785 N N . SER A 1 97 ? 2.960 11.530 0.100 1.00 93.38 97 SER A N 1
ATOM 786 C CA . SER A 1 97 ? 2.642 12.361 1.261 1.00 93.38 97 SER A CA 1
ATOM 787 C C . SER A 1 97 ? 1.296 13.085 1.148 1.00 93.38 97 SER A C 1
ATOM 789 O O . SER A 1 97 ? 0.583 13.226 2.136 1.00 93.38 97 SER A O 1
ATOM 791 N N . GLU A 1 98 ? 0.895 13.492 -0.054 1.00 95.00 98 GLU A N 1
ATOM 792 C CA . GLU A 1 98 ? -0.408 14.108 -0.313 1.00 95.00 98 GLU A CA 1
ATOM 793 C C . GLU A 1 98 ? -1.588 13.130 -0.178 1.00 95.00 98 GLU A C 1
ATOM 795 O O . GLU A 1 98 ? -2.730 13.560 -0.042 1.00 95.00 98 GLU A O 1
ATOM 800 N N . ASN A 1 99 ? -1.336 11.815 -0.183 1.00 96.62 99 ASN A N 1
ATOM 801 C CA . ASN A 1 99 ? -2.374 10.784 -0.107 1.00 96.62 99 ASN A CA 1
ATOM 802 C C . ASN A 1 99 ? -2.591 10.236 1.311 1.00 96.62 99 ASN A C 1
ATOM 804 O O . ASN A 1 99 ? -3.410 9.340 1.490 1.00 96.62 99 ASN A O 1
ATOM 808 N N . MET A 1 100 ? -1.887 10.740 2.331 1.00 96.31 100 MET A N 1
ATOM 809 C CA . MET A 1 100 ? -1.984 10.206 3.700 1.00 96.31 100 MET A CA 1
ATOM 810 C C . MET A 1 100 ? -3.410 10.237 4.255 1.00 96.31 100 MET A C 1
ATOM 812 O O . MET A 1 100 ? -3.842 9.288 4.907 1.00 96.31 100 MET A O 1
ATOM 816 N N . ASN A 1 101 ? -4.161 11.301 3.960 1.00 97.50 101 ASN A N 1
ATOM 817 C CA . ASN A 1 101 ? -5.535 11.457 4.438 1.00 97.50 101 ASN A CA 1
ATOM 818 C C . ASN A 1 101 ? -6.488 10.396 3.868 1.00 97.50 101 ASN A C 1
ATOM 820 O O . ASN A 1 101 ? -7.528 10.144 4.475 1.00 97.50 101 ASN A O 1
ATOM 824 N N . ASN A 1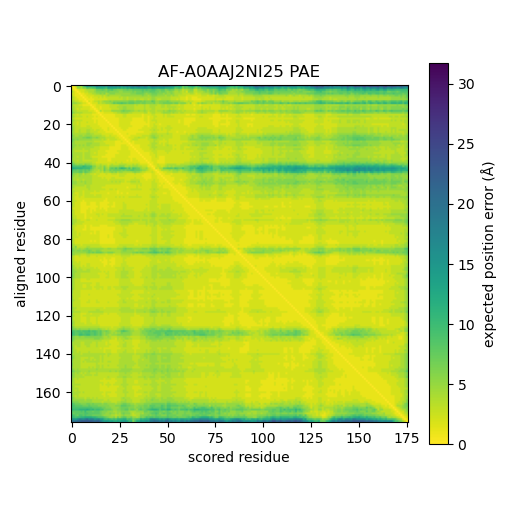 102 ? -6.119 9.708 2.783 1.00 98.38 102 ASN A N 1
ATOM 825 C CA . ASN A 1 102 ? -6.922 8.624 2.223 1.00 98.38 102 ASN A CA 1
ATOM 826 C C . ASN A 1 102 ? -7.042 7.438 3.193 1.00 98.38 102 ASN A C 1
ATOM 828 O O . ASN A 1 102 ? -8.012 6.696 3.114 1.00 98.38 102 ASN A O 1
ATOM 832 N N . LEU A 1 103 ? -6.138 7.300 4.173 1.00 98.38 103 LEU A N 1
ATOM 833 C CA . LEU A 1 103 ? -6.278 6.326 5.267 1.00 98.38 103 LEU A CA 1
ATOM 834 C C . LEU A 1 103 ? -7.510 6.570 6.156 1.00 98.38 103 LEU A C 1
ATOM 836 O O . LEU A 1 103 ? -7.875 5.706 6.945 1.00 98.38 103 LEU A O 1
ATOM 840 N N . THR A 1 104 ? -8.139 7.742 6.051 1.00 98.44 104 THR A N 1
ATOM 841 C CA . THR A 1 104 ? -9.361 8.102 6.789 1.00 98.44 104 THR A CA 1
ATOM 842 C C . THR A 1 104 ? -10.633 7.951 5.949 1.00 98.44 104 THR A C 1
ATOM 844 O O . THR A 1 104 ? -11.737 8.219 6.435 1.00 98.44 104 THR A O 1
ATOM 847 N N . HIS A 1 105 ? -10.495 7.550 4.680 1.00 98.19 105 HIS A N 1
ATOM 848 C CA . HIS A 1 105 ? -11.637 7.299 3.811 1.00 98.19 105 HIS A CA 1
ATOM 849 C C . HIS A 1 105 ? -12.399 6.059 4.272 1.00 98.19 105 HIS A C 1
ATOM 851 O O . HIS A 1 105 ? -11.825 5.119 4.815 1.00 98.19 105 HIS A O 1
ATOM 857 N N . GLU A 1 106 ? -13.709 6.079 4.053 1.00 97.75 106 GLU A N 1
ATOM 858 C CA . GLU A 1 106 ? -14.631 5.047 4.528 1.00 97.75 106 GLU A CA 1
ATOM 859 C C . GLU A 1 106 ? -14.273 3.661 3.996 1.00 97.75 106 GLU A C 1
ATOM 861 O O . GLU A 1 106 ? -14.036 2.765 4.791 1.00 97.75 106 GLU A O 1
ATOM 866 N N . ASN A 1 107 ? -14.072 3.518 2.686 1.00 96.94 107 ASN A N 1
ATOM 867 C CA . ASN A 1 107 ? -13.651 2.260 2.063 1.00 96.94 107 ASN A CA 1
ATOM 868 C C . ASN A 1 107 ? -12.337 1.684 2.634 1.00 96.94 107 ASN A C 1
ATOM 870 O O . ASN A 1 107 ? -12.188 0.469 2.772 1.00 96.94 107 ASN A O 1
ATOM 874 N N . VAL A 1 108 ? -11.377 2.542 2.995 1.00 98.31 108 VAL A N 1
ATOM 875 C CA . VAL A 1 108 ? -10.115 2.123 3.619 1.00 98.31 108 VAL A CA 1
ATOM 876 C C . VAL A 1 108 ? -10.344 1.693 5.067 1.00 98.31 108 VAL A C 1
ATOM 878 O O . VAL A 1 108 ? -9.806 0.671 5.487 1.00 98.31 108 VAL A O 1
ATOM 881 N N . LEU A 1 109 ? -11.157 2.432 5.821 1.00 98.38 109 LEU A N 1
ATOM 882 C CA . LEU A 1 109 ? -11.495 2.102 7.207 1.00 98.38 109 LEU A CA 1
ATOM 883 C C . LEU A 1 109 ? -12.353 0.840 7.315 1.00 98.38 109 LEU A C 1
ATOM 885 O O . LEU A 1 109 ? -12.124 0.043 8.217 1.00 98.38 109 LEU A O 1
ATOM 889 N N . GLU A 1 110 ? -13.277 0.615 6.384 1.00 97.56 110 GLU A N 1
ATOM 890 C CA . GLU A 1 110 ? -14.023 -0.639 6.248 1.00 97.56 110 GLU A CA 1
ATOM 891 C C . GLU A 1 110 ? -13.073 -1.812 6.008 1.00 97.56 110 GLU A C 1
ATOM 893 O O . GLU A 1 110 ? -13.179 -2.847 6.665 1.00 97.56 110 GLU A O 1
ATOM 898 N N . ALA A 1 111 ? -12.097 -1.639 5.110 1.00 98.06 111 ALA A N 1
ATOM 899 C CA . ALA A 1 111 ? -11.109 -2.671 4.834 1.00 98.06 111 ALA A CA 1
ATOM 900 C C . ALA A 1 111 ? -10.234 -2.985 6.056 1.00 98.06 111 ALA A C 1
ATOM 902 O O . ALA A 1 111 ? -10.024 -4.154 6.383 1.00 98.06 111 ALA A O 1
ATOM 903 N N . ILE A 1 112 ? -9.752 -1.951 6.751 1.00 98.38 112 ILE A N 1
ATOM 904 C CA . ILE A 1 112 ? -8.987 -2.098 7.995 1.00 98.38 112 ILE A CA 1
ATOM 905 C C . ILE A 1 112 ? -9.847 -2.773 9.068 1.00 98.38 112 ILE A C 1
ATOM 907 O O . ILE A 1 112 ? -9.403 -3.735 9.687 1.00 98.38 112 ILE A O 1
ATOM 911 N N . GLY A 1 113 ? -11.083 -2.313 9.266 1.00 98.12 113 GLY A N 1
ATOM 912 C CA . GLY A 1 113 ? -12.006 -2.861 10.256 1.00 98.12 113 GLY A CA 1
ATOM 913 C C . GLY A 1 113 ? -12.343 -4.326 9.994 1.00 98.12 113 GLY A C 1
ATOM 914 O O . GLY A 1 113 ? -12.344 -5.128 10.927 1.00 98.12 113 GLY A O 1
ATOM 915 N N . SER A 1 114 ? -12.538 -4.711 8.731 1.00 97.44 114 SER A N 1
ATOM 916 C CA . SER A 1 114 ? -12.744 -6.109 8.342 1.00 97.44 114 SER A CA 1
ATOM 917 C C . SER A 1 114 ? -11.543 -6.983 8.716 1.00 97.44 114 SER A C 1
ATOM 919 O O . SER A 1 114 ? -11.720 -8.032 9.327 1.00 97.44 114 SER A O 1
ATOM 921 N N . LEU A 1 115 ? -10.313 -6.537 8.449 1.00 97.88 115 LEU A N 1
ATOM 922 C CA . LEU A 1 115 ? -9.112 -7.289 8.824 1.00 97.88 115 LEU A CA 1
ATOM 923 C C . LEU A 1 115 ? -8.938 -7.375 10.349 1.00 97.88 115 LEU A C 1
ATOM 925 O O . LEU A 1 115 ? -8.761 -8.466 10.888 1.00 97.88 115 LEU A O 1
ATOM 929 N N . VAL A 1 116 ? -9.053 -6.246 11.055 1.00 98.12 116 VAL A N 1
ATOM 930 C CA . VAL A 1 116 ? -8.859 -6.172 12.514 1.00 98.12 116 VAL A CA 1
ATOM 931 C C . VAL A 1 116 ? -9.913 -6.987 13.268 1.00 98.12 116 VAL A C 1
ATOM 933 O O . VAL A 1 116 ? -9.565 -7.707 14.202 1.00 98.12 116 VAL A O 1
ATOM 936 N N . SER A 1 117 ? -11.183 -6.934 12.853 1.00 97.25 117 SER A N 1
ATOM 937 C CA . SER A 1 117 ? -12.264 -7.730 13.464 1.00 97.25 117 SER A CA 1
ATOM 938 C C . SER A 1 117 ? -12.082 -9.239 13.273 1.00 97.25 117 SER A C 1
ATOM 940 O O . SER A 1 117 ? -12.521 -10.016 14.116 1.00 97.25 117 SER A O 1
ATOM 942 N N . ASN A 1 118 ? -11.374 -9.657 12.219 1.00 96.06 118 ASN A N 1
ATOM 943 C CA . ASN A 1 118 ? -10.994 -11.051 11.979 1.00 96.06 118 ASN A CA 1
ATOM 944 C C . ASN A 1 118 ? -9.645 -11.431 12.623 1.00 96.06 118 ASN A C 1
ATOM 946 O O . ASN A 1 118 ? -9.112 -12.503 12.345 1.00 96.06 118 ASN A O 1
ATOM 950 N N . GLY A 1 119 ? -9.078 -10.568 13.474 1.00 96.19 119 GLY A N 1
ATOM 951 C CA . GLY A 1 119 ? -7.817 -10.829 14.172 1.00 96.19 119 GLY A CA 1
ATOM 952 C C . GLY A 1 119 ? -6.579 -10.781 13.274 1.00 96.19 119 GLY A C 1
ATOM 953 O O . GLY A 1 119 ? -5.523 -11.261 13.675 1.00 96.19 119 GLY A O 1
ATOM 954 N N . ILE A 1 120 ? -6.690 -10.215 12.069 1.00 96.94 120 ILE A N 1
ATOM 955 C CA . ILE A 1 120 ? -5.569 -10.082 11.136 1.00 96.94 120 ILE A CA 1
ATOM 956 C C . ILE A 1 120 ? -4.768 -8.828 11.489 1.00 96.94 120 ILE A C 1
ATOM 958 O O . ILE A 1 120 ? -5.332 -7.761 11.757 1.00 96.94 120 ILE A O 1
ATOM 962 N N . GLU A 1 121 ? -3.439 -8.940 11.476 1.00 98.12 121 GLU A N 1
ATOM 963 C CA . GLU A 1 121 ? -2.567 -7.803 11.743 1.00 98.12 121 GLU A CA 1
ATOM 964 C C . GLU A 1 121 ? -2.650 -6.765 10.616 1.00 98.12 121 GLU A C 1
ATOM 966 O O . GLU A 1 121 ? -2.553 -7.075 9.426 1.00 98.12 121 GLU A O 1
ATOM 971 N N . VAL A 1 122 ? -2.819 -5.506 11.003 1.00 98.50 122 VAL A N 1
ATOM 972 C CA . VAL A 1 122 ? -2.849 -4.352 10.120 1.00 98.50 122 VAL A CA 1
ATOM 973 C C . VAL A 1 122 ? -1.774 -3.373 10.557 1.00 98.50 122 VAL A C 1
ATOM 975 O O . VAL A 1 122 ? -1.759 -2.856 11.677 1.00 98.50 122 VAL A O 1
ATOM 978 N N . LYS A 1 123 ? -0.883 -3.074 9.618 1.00 98.56 123 LYS A N 1
ATOM 979 C CA . LYS A 1 123 ? 0.151 -2.056 9.762 1.00 98.56 123 LYS A CA 1
ATOM 980 C C . LYS A 1 123 ? -0.100 -0.916 8.785 1.00 98.56 123 LYS A C 1
ATOM 982 O O . LYS A 1 123 ? -0.697 -1.102 7.723 1.00 98.56 123 LYS A O 1
ATOM 987 N N . THR A 1 124 ? 0.418 0.261 9.092 1.00 98.25 124 THR A N 1
ATOM 988 C CA . THR A 1 124 ? 0.552 1.360 8.134 1.00 98.25 124 THR A CA 1
ATOM 989 C C . THR A 1 124 ? 2.013 1.555 7.753 1.00 98.25 124 THR A C 1
ATOM 991 O O . THR A 1 124 ? 2.913 1.252 8.529 1.00 98.25 124 THR A O 1
ATOM 994 N N . SER A 1 125 ? 2.243 2.034 6.530 1.00 97.38 125 SER A N 1
ATOM 995 C CA . SER A 1 125 ? 3.555 2.446 6.021 1.00 97.38 125 SER A CA 1
ATOM 996 C C . SER A 1 125 ? 3.414 3.856 5.469 1.00 97.38 125 SER A C 1
ATOM 998 O O . SER A 1 125 ? 3.042 4.036 4.312 1.00 97.38 125 SER A O 1
ATOM 1000 N N . ILE A 1 126 ? 3.608 4.863 6.318 1.00 97.00 126 ILE A N 1
ATOM 1001 C CA . ILE A 1 126 ? 3.272 6.254 5.998 1.00 97.00 126 ILE A CA 1
ATOM 1002 C C . ILE A 1 126 ? 4.542 7.021 5.607 1.00 97.00 126 ILE A C 1
ATOM 1004 O O . ILE A 1 126 ? 5.501 7.015 6.383 1.00 97.00 126 ILE A O 1
ATOM 1008 N N . PRO A 1 127 ? 4.569 7.705 4.446 1.00 93.44 127 PRO A N 1
ATOM 1009 C CA . PRO A 1 127 ? 5.694 8.556 4.067 1.00 93.44 127 PRO A CA 1
ATOM 1010 C C . PRO A 1 127 ? 6.001 9.611 5.133 1.00 93.44 127 PRO A C 1
ATOM 1012 O O . PRO A 1 127 ? 5.090 10.189 5.722 1.00 93.44 127 PRO A O 1
ATOM 1015 N N . THR A 1 128 ? 7.278 9.882 5.391 1.00 92.50 128 THR A N 1
ATOM 1016 C CA . THR A 1 128 ? 7.695 10.866 6.404 1.00 92.50 128 THR A CA 1
ATOM 1017 C C . THR A 1 128 ? 8.171 12.157 5.742 1.00 92.50 128 THR A C 1
ATOM 1019 O O . THR A 1 128 ? 7.468 13.169 5.743 1.00 92.50 128 THR A O 1
ATOM 1022 N N . ARG A 1 129 ? 9.351 12.113 5.125 1.00 88.56 129 ARG A N 1
ATOM 1023 C CA . ARG A 1 129 ? 9.998 13.204 4.396 1.00 88.56 129 ARG A CA 1
ATOM 1024 C C . ARG A 1 129 ? 10.759 12.644 3.184 1.00 88.56 129 ARG A C 1
ATOM 1026 O O . ARG A 1 129 ? 11.148 11.478 3.211 1.00 88.56 129 ARG A O 1
ATOM 1033 N N . PRO A 1 130 ? 10.984 13.439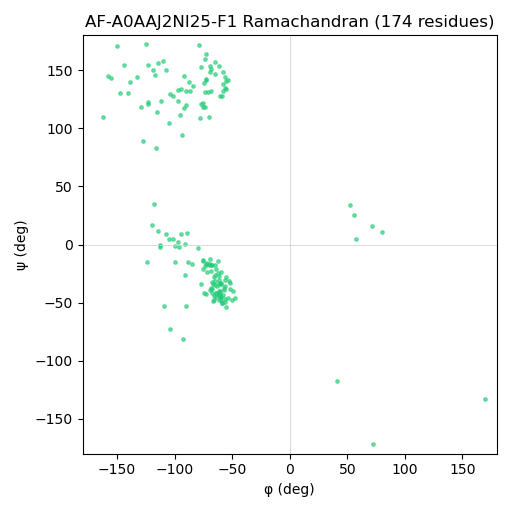 2.123 1.00 85.50 130 PRO A N 1
ATOM 1034 C CA . PRO A 1 130 ? 11.657 12.959 0.916 1.00 85.50 130 PRO A CA 1
ATOM 1035 C C . PRO A 1 130 ? 13.043 12.365 1.204 1.00 85.50 130 PRO A C 1
ATOM 1037 O O . PRO A 1 130 ? 13.827 12.966 1.936 1.00 85.50 130 PRO A O 1
ATOM 1040 N N . GLY A 1 131 ? 13.343 11.206 0.610 1.00 85.38 131 GLY A N 1
ATOM 1041 C CA . GLY A 1 131 ? 14.631 10.515 0.766 1.00 85.38 131 GLY A CA 1
ATOM 1042 C C . GLY A 1 131 ? 14.781 9.701 2.055 1.00 85.38 131 GLY A C 1
ATOM 1043 O O . GLY A 1 131 ? 15.888 9.272 2.366 1.00 85.38 131 GLY A O 1
ATOM 1044 N N . TYR A 1 132 ? 13.700 9.496 2.808 1.00 90.81 132 TYR A N 1
ATOM 1045 C CA . TYR A 1 132 ? 13.676 8.688 4.026 1.00 90.81 132 TYR A CA 1
ATOM 1046 C C . TYR A 1 132 ? 12.640 7.573 3.917 1.00 90.81 132 TYR A C 1
ATOM 1048 O O . TYR A 1 132 ? 11.644 7.710 3.205 1.00 90.81 132 TYR A O 1
ATOM 1056 N N . CYS A 1 133 ? 12.865 6.493 4.662 1.00 91.38 133 CYS A N 1
ATOM 1057 C CA . CYS A 1 133 ? 11.941 5.373 4.744 1.00 91.38 133 CYS A CA 1
ATOM 1058 C C . CYS A 1 133 ? 10.576 5.808 5.307 1.00 91.38 133 CYS A C 1
ATOM 1060 O O . CYS A 1 133 ? 10.459 6.745 6.108 1.00 91.38 133 CYS A O 1
ATOM 1062 N N . ASN A 1 134 ? 9.533 5.064 4.943 1.00 94.25 134 ASN A N 1
ATOM 1063 C CA . ASN A 1 134 ? 8.211 5.220 5.543 1.00 94.25 134 ASN A CA 1
ATOM 1064 C C . ASN A 1 134 ? 8.229 4.845 7.033 1.00 94.25 134 ASN A C 1
ATOM 1066 O O . ASN A 1 134 ? 8.914 3.908 7.445 1.00 94.25 134 ASN A O 1
ATOM 1070 N N . ALA A 1 135 ? 7.409 5.525 7.831 1.00 96.38 135 ALA A N 1
ATOM 1071 C CA . ALA A 1 135 ? 7.131 5.127 9.202 1.00 96.38 135 ALA A CA 1
ATOM 1072 C C . ALA A 1 135 ? 6.188 3.918 9.198 1.00 96.38 135 ALA A C 1
ATOM 1074 O O . ALA A 1 135 ? 5.089 3.979 8.641 1.00 96.38 135 ALA A O 1
ATOM 1075 N N . MET A 1 136 ? 6.640 2.822 9.805 1.00 95.75 136 MET A N 1
ATOM 1076 C CA . MET A 1 136 ? 5.860 1.600 9.982 1.00 95.75 136 MET A CA 1
ATOM 1077 C C . MET A 1 136 ? 5.228 1.580 11.372 1.00 95.75 136 MET A C 1
ATOM 1079 O O . MET A 1 136 ? 5.914 1.837 12.359 1.00 95.75 136 MET A O 1
ATOM 1083 N N . MET A 1 137 ? 3.940 1.253 11.460 1.00 96.38 137 MET A N 1
ATOM 1084 C CA . MET A 1 137 ? 3.220 1.175 12.734 1.00 96.38 137 MET A CA 1
ATOM 1085 C C . MET A 1 137 ? 2.146 0.090 12.675 1.00 96.38 137 MET A C 1
ATOM 1087 O O . MET A 1 137 ? 1.350 0.077 11.741 1.00 96.38 137 MET A O 1
ATOM 1091 N N . ASN A 1 138 ? 2.103 -0.804 13.665 1.00 97.50 138 ASN A N 1
ATOM 1092 C CA . ASN A 1 138 ? 0.945 -1.675 13.890 1.00 97.50 138 ASN A CA 1
ATOM 1093 C C . ASN A 1 138 ? -0.190 -0.833 14.490 1.00 97.50 138 ASN A C 1
ATOM 1095 O O . ASN A 1 138 ? 0.049 -0.071 15.424 1.00 97.50 138 ASN A O 1
ATOM 1099 N N . ILE A 1 139 ? -1.402 -0.943 13.940 1.00 97.75 139 ILE A N 1
ATOM 1100 C CA . ILE A 1 139 ? -2.548 -0.127 14.365 1.00 97.75 139 ILE A CA 1
ATOM 1101 C C . ILE A 1 139 ? -3.665 -0.917 15.051 1.00 97.75 139 ILE A C 1
ATOM 1103 O O . ILE A 1 139 ? -4.655 -0.305 15.451 1.00 97.75 139 ILE A O 1
ATOM 1107 N N . ASN A 1 140 ? -3.538 -2.239 15.204 1.00 97.69 140 ASN A N 1
ATOM 1108 C CA . ASN A 1 140 ? -4.609 -3.097 15.722 1.00 97.69 140 ASN A CA 1
ATOM 1109 C C . ASN A 1 140 ? -5.098 -2.622 17.091 1.00 97.69 140 ASN A C 1
ATOM 1111 O O . ASN A 1 140 ? -6.286 -2.355 17.247 1.00 97.69 140 ASN A O 1
ATOM 1115 N N . GLU A 1 141 ? -4.194 -2.454 18.059 1.00 96.38 141 GLU A N 1
ATOM 1116 C CA . GLU A 1 141 ? -4.551 -2.007 19.414 1.00 96.38 141 GLU A CA 1
ATOM 1117 C C . GLU A 1 141 ? -5.141 -0.593 19.421 1.00 96.38 141 GLU A C 1
ATOM 1119 O O . GLU A 1 141 ? -6.085 -0.310 20.157 1.00 96.38 141 GLU A O 1
ATOM 1124 N N . HIS A 1 142 ? -4.632 0.281 18.550 1.00 96.81 142 HIS A N 1
ATOM 1125 C CA . HIS A 1 142 ? -5.077 1.667 18.451 1.00 96.81 142 HIS A CA 1
ATOM 1126 C C . HIS A 1 142 ? -6.510 1.791 17.924 1.00 96.81 142 HIS A C 1
ATOM 1128 O O . HIS A 1 142 ? -7.254 2.661 18.373 1.00 96.81 142 HIS A O 1
ATOM 1134 N N . ILE A 1 143 ? -6.893 0.953 16.955 1.00 97.94 143 ILE A N 1
ATOM 1135 C CA . ILE A 1 143 ? -8.184 1.058 16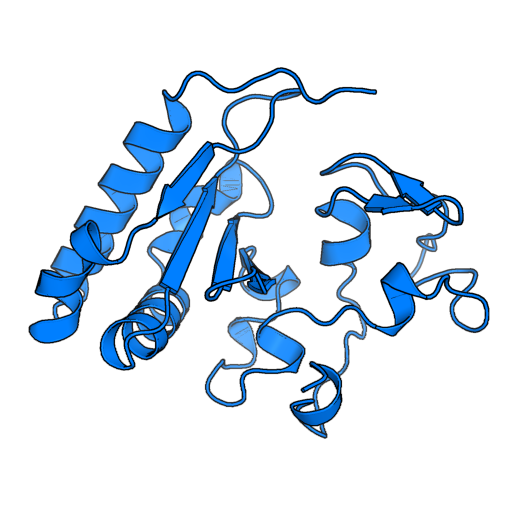.263 1.00 97.94 143 ILE A CA 1
ATOM 1136 C C . ILE A 1 143 ? -9.236 0.077 16.786 1.00 97.94 143 ILE A C 1
ATOM 1138 O O . ILE A 1 143 ? -10.423 0.278 16.532 1.00 97.94 143 ILE A O 1
ATOM 1142 N N . LYS A 1 144 ? -8.835 -0.948 17.550 1.00 97.38 144 LYS A N 1
ATOM 1143 C CA . LYS A 1 144 ? -9.710 -2.038 18.002 1.00 97.38 144 LYS A CA 1
ATOM 1144 C C . LYS A 1 144 ? -11.009 -1.556 18.645 1.00 97.38 144 LYS A C 1
ATOM 1146 O O . LYS A 1 144 ? -12.068 -2.021 18.254 1.00 97.38 144 LYS A O 1
ATOM 1151 N N . VAL A 1 145 ? -10.947 -0.594 19.567 1.00 98.00 145 VAL A N 1
ATOM 1152 C CA . VAL A 1 145 ? -12.149 -0.075 20.248 1.00 98.00 145 VAL A CA 1
ATOM 1153 C C . VAL A 1 145 ? -13.140 0.545 19.257 1.00 98.00 145 VAL A C 1
ATOM 1155 O O . VAL A 1 145 ? -14.344 0.343 19.379 1.00 98.00 145 VAL A O 1
ATOM 1158 N N . ALA A 1 146 ? -12.646 1.278 18.256 1.00 98.12 146 ALA A N 1
ATOM 1159 C CA . ALA A 1 146 ? -13.500 1.864 17.228 1.00 98.12 146 ALA A CA 1
ATOM 1160 C C . ALA A 1 146 ? -14.108 0.788 16.315 1.00 98.12 146 ALA A C 1
ATOM 1162 O O . ALA A 1 146 ? -15.279 0.883 15.958 1.00 98.12 146 ALA A O 1
ATOM 1163 N N . VAL A 1 147 ? -13.334 -0.249 15.974 1.00 97.75 147 VAL A N 1
ATOM 1164 C CA . VAL A 1 147 ? -13.802 -1.387 15.164 1.00 97.75 147 VAL A CA 1
ATOM 1165 C C . VAL A 1 147 ? -14.864 -2.196 15.905 1.00 97.75 147 VAL A C 1
ATOM 1167 O O . VAL A 1 147 ? -15.921 -2.453 15.338 1.00 97.75 147 VAL A O 1
ATOM 1170 N N . ASP A 1 148 ? -14.622 -2.546 17.170 1.00 97.31 148 ASP A N 1
ATOM 1171 C CA . ASP A 1 148 ? -15.543 -3.340 17.994 1.00 97.31 148 ASP A CA 1
ATOM 1172 C C . ASP A 1 148 ? -16.894 -2.623 18.187 1.00 97.31 148 ASP A C 1
ATOM 1174 O O . ASP A 1 148 ? -17.941 -3.266 18.229 1.00 97.31 148 ASP A O 1
ATOM 1178 N N . ASN A 1 149 ? -16.880 -1.287 18.246 1.00 97.81 149 ASN A N 1
ATOM 1179 C CA . ASN A 1 149 ? -18.078 -0.456 18.388 1.00 97.81 149 ASN A CA 1
ATOM 1180 C C . ASN A 1 149 ? -18.699 -0.015 17.051 1.00 97.81 149 ASN A C 1
ATOM 1182 O O . ASN A 1 149 ? -19.690 0.715 17.065 1.00 97.81 149 ASN A O 1
ATOM 1186 N N . LEU A 1 150 ? -18.124 -0.411 15.907 1.00 96.69 150 LEU A N 1
ATOM 1187 C CA . LEU A 1 150 ? -18.524 0.052 14.569 1.00 96.69 150 LEU A CA 1
ATOM 1188 C C . LEU A 1 150 ? -18.563 1.593 14.446 1.00 96.69 150 LEU A C 1
ATOM 1190 O O . LEU A 1 150 ? -19.386 2.161 13.728 1.00 96.69 150 LEU A O 1
ATOM 1194 N N . ASP A 1 151 ? -17.659 2.283 15.144 1.00 98.25 151 ASP A N 1
ATOM 1195 C CA . ASP A 1 151 ? -17.594 3.743 15.188 1.00 98.25 151 ASP A CA 1
ATOM 1196 C C . ASP A 1 151 ? -16.615 4.281 14.135 1.00 98.25 151 ASP A C 1
ATOM 1198 O O . ASP A 1 151 ? -15.404 4.416 14.352 1.00 98.25 151 ASP A O 1
ATOM 1202 N N . LEU A 1 152 ? -17.165 4.636 12.972 1.00 97.62 152 LEU A N 1
ATOM 1203 C CA . LEU A 1 152 ? -16.401 5.205 11.864 1.00 97.62 152 LEU A CA 1
ATOM 1204 C C . LEU A 1 152 ? -15.716 6.532 12.233 1.00 97.62 152 LEU A C 1
ATOM 1206 O O . LEU A 1 152 ? -14.628 6.822 11.731 1.00 97.62 152 LEU A O 1
ATOM 1210 N N . GLN A 1 153 ? -16.323 7.358 13.089 1.00 98.06 153 GLN A N 1
ATOM 1211 C CA . GLN A 1 153 ? -15.742 8.651 13.464 1.00 98.06 153 GLN A CA 1
ATOM 1212 C C . GLN A 1 153 ? -14.566 8.469 14.423 1.00 98.06 153 GLN A C 1
ATOM 1214 O O . GLN A 1 153 ? -13.520 9.095 14.227 1.00 98.06 153 GLN A O 1
ATOM 1219 N N . ALA A 1 154 ? -14.687 7.564 15.397 1.00 98.19 154 ALA A N 1
ATOM 1220 C CA . ALA A 1 154 ? -13.571 7.181 16.252 1.00 98.19 154 ALA A CA 1
ATOM 1221 C C . ALA A 1 154 ? -12.430 6.568 15.428 1.00 98.19 154 ALA A C 1
ATOM 1223 O O . ALA A 1 154 ? -11.277 6.970 15.592 1.00 98.19 154 ALA A O 1
ATOM 1224 N N . ALA A 1 155 ? -12.737 5.683 14.473 1.00 98.44 155 ALA A N 1
ATOM 1225 C CA . ALA A 1 155 ? -11.738 5.092 13.583 1.00 98.44 155 ALA A CA 1
ATOM 1226 C C . ALA A 1 155 ? -11.005 6.160 12.748 1.00 98.44 155 ALA A C 1
ATOM 1228 O O . ALA A 1 155 ? -9.774 6.157 12.664 1.00 98.44 155 ALA A O 1
ATOM 1229 N N . ARG A 1 156 ? -11.736 7.145 12.198 1.00 98.56 156 ARG A N 1
ATOM 1230 C CA . ARG A 1 156 ? -11.140 8.310 11.516 1.00 98.56 156 ARG A CA 1
ATOM 1231 C C . ARG A 1 156 ? -10.205 9.088 12.433 1.00 98.56 156 ARG A C 1
ATOM 1233 O O . ARG A 1 156 ? -9.125 9.487 11.995 1.00 98.56 156 ARG A O 1
ATOM 1240 N N . GLN A 1 157 ? -10.602 9.318 13.683 1.00 98.38 157 GLN A N 1
ATOM 1241 C CA . GLN A 1 157 ? -9.783 10.064 14.633 1.00 98.38 157 GLN A CA 1
ATOM 1242 C C . GLN A 1 157 ? -8.506 9.307 15.012 1.00 98.38 157 GLN A C 1
ATOM 1244 O O . GLN A 1 157 ? -7.431 9.908 15.034 1.00 98.38 157 GLN A O 1
ATOM 1249 N N . VAL A 1 158 ? -8.594 7.991 15.225 1.00 98.25 158 VAL A N 1
ATOM 1250 C CA . VAL A 1 158 ? -7.424 7.125 15.432 1.00 98.25 158 VAL A CA 1
ATOM 1251 C C . VAL A 1 158 ? -6.464 7.242 14.251 1.00 98.25 158 VAL A C 1
ATOM 1253 O O . VAL A 1 158 ? -5.284 7.529 14.447 1.00 98.25 158 VAL A O 1
ATOM 1256 N N . MET A 1 159 ? -6.959 7.114 13.017 1.00 98.31 159 MET A N 1
ATOM 1257 C CA . MET A 1 159 ? -6.102 7.197 11.832 1.00 98.31 159 MET A CA 1
ATOM 1258 C C . MET A 1 159 ? -5.470 8.579 11.641 1.00 98.31 159 MET A C 1
ATOM 1260 O O . MET A 1 159 ? -4.310 8.662 11.241 1.00 98.31 159 MET A O 1
ATOM 1264 N N . ARG A 1 160 ? -6.164 9.670 11.989 1.00 98.19 160 ARG A N 1
ATOM 1265 C CA . ARG A 1 160 ? -5.560 11.017 12.017 1.00 98.19 160 ARG A CA 1
ATOM 1266 C C . ARG A 1 160 ? -4.392 11.097 12.998 1.00 98.19 160 ARG A C 1
ATOM 1268 O O . ARG A 1 160 ? -3.357 11.665 12.650 1.00 98.19 160 ARG A O 1
ATOM 1275 N N . ASN A 1 161 ? -4.530 10.499 14.180 1.00 97.62 161 ASN A N 1
ATOM 1276 C CA . ASN A 1 161 ? -3.454 10.447 15.168 1.00 97.62 161 ASN A CA 1
ATOM 1277 C C . ASN A 1 161 ? -2.274 9.605 14.651 1.00 97.62 161 ASN A C 1
ATOM 1279 O O . ASN A 1 161 ? -1.132 10.053 14.719 1.00 97.62 161 ASN A O 1
ATOM 1283 N N . VAL A 1 162 ? -2.540 8.437 14.052 1.00 97.25 162 VAL A N 1
ATOM 1284 C CA . VAL A 1 162 ? -1.516 7.582 13.417 1.00 97.25 162 VAL A CA 1
ATOM 1285 C C . VAL A 1 162 ? -0.738 8.350 12.344 1.00 97.25 162 VAL A C 1
ATOM 1287 O O . VAL A 1 162 ? 0.495 8.326 12.343 1.00 97.25 162 VAL A O 1
ATOM 1290 N N . ILE A 1 163 ? -1.433 9.077 11.460 1.00 96.62 163 ILE A N 1
ATOM 1291 C CA . ILE A 1 163 ? -0.806 9.927 10.434 1.00 96.62 163 ILE A CA 1
ATOM 1292 C C . ILE A 1 163 ? 0.067 10.998 11.094 1.00 96.62 163 ILE A C 1
ATOM 1294 O O . ILE A 1 163 ? 1.219 11.182 10.699 1.00 96.62 163 ILE A O 1
ATOM 1298 N N . PHE A 1 164 ? -0.459 11.697 12.103 1.00 96.00 164 PHE A N 1
ATOM 1299 C CA . PHE A 1 164 ? 0.274 12.747 12.805 1.00 96.00 164 PHE A CA 1
ATOM 1300 C C . PHE A 1 164 ? 1.570 12.217 13.431 1.00 96.00 164 PHE A C 1
ATOM 1302 O O . PHE A 1 164 ? 2.634 12.783 13.181 1.00 96.00 164 PHE A O 1
ATOM 1309 N N . HIS A 1 165 ? 1.517 11.114 14.179 1.00 94.56 165 HIS A N 1
ATOM 1310 C CA . HIS A 1 165 ? 2.702 10.515 14.800 1.00 94.56 165 HIS A CA 1
ATOM 1311 C C . HIS A 1 165 ? 3.712 10.019 13.762 1.00 94.56 165 HIS A C 1
ATOM 1313 O O . HIS A 1 165 ? 4.913 10.265 13.890 1.00 94.56 165 HIS A O 1
ATOM 1319 N N . SER A 1 166 ? 3.231 9.389 12.692 1.00 93.56 166 SER A N 1
ATOM 1320 C CA . SER A 1 166 ? 4.086 8.869 11.623 1.00 93.56 166 SER A CA 1
ATOM 1321 C C . SER A 1 166 ? 4.885 9.977 10.934 1.00 93.56 166 SER A C 1
ATOM 1323 O O . SER A 1 166 ? 6.089 9.841 10.739 1.00 93.56 166 SER A O 1
ATOM 1325 N N . ARG A 1 167 ? 4.256 11.126 10.650 1.00 89.62 167 ARG A N 1
ATOM 1326 C CA . ARG A 1 167 ? 4.924 12.285 10.027 1.00 89.62 167 ARG A CA 1
ATOM 1327 C C . ARG A 1 167 ? 6.064 12.870 10.863 1.00 89.62 167 ARG A C 1
ATOM 1329 O O . ARG A 1 167 ? 6.977 13.466 10.300 1.00 89.62 167 ARG A O 1
ATOM 1336 N N . HIS A 1 168 ? 6.005 12.712 12.182 1.00 89.31 168 HIS A N 1
ATOM 1337 C CA . HIS A 1 168 ? 7.012 13.223 13.116 1.00 89.31 168 HIS A CA 1
ATOM 1338 C C . HIS A 1 168 ? 7.976 12.136 13.604 1.00 89.31 168 HIS A C 1
ATOM 1340 O O . HIS A 1 168 ? 8.831 12.399 14.448 1.00 89.31 168 HIS A O 1
ATOM 1346 N N . SER A 1 169 ? 7.860 10.917 13.074 1.00 91.44 169 SER A N 1
ATOM 1347 C CA . SER A 1 169 ? 8.734 9.810 13.439 1.00 91.44 169 SER A CA 1
ATOM 1348 C C . SER A 1 169 ? 10.132 9.988 12.847 1.00 91.44 169 SER A C 1
ATOM 1350 O O . SER A 1 169 ? 10.308 10.423 11.704 1.00 91.44 169 SER A O 1
ATOM 1352 N N . GLN A 1 170 ? 11.149 9.621 13.625 1.00 90.38 170 GLN A N 1
ATOM 1353 C CA . GLN A 1 170 ? 12.523 9.552 13.141 1.00 90.38 170 GLN A CA 1
ATOM 1354 C C . GLN A 1 170 ? 12.693 8.265 12.336 1.00 90.38 170 GLN A C 1
ATOM 1356 O O . GLN A 1 170 ? 12.677 7.168 12.881 1.00 90.38 170 GLN A O 1
ATOM 1361 N N . THR A 1 171 ? 12.821 8.413 11.023 1.00 91.12 171 THR A N 1
ATOM 1362 C CA . THR A 1 171 ? 13.063 7.315 10.083 1.00 91.12 171 THR A CA 1
ATOM 1363 C C . THR A 1 171 ? 14.475 7.408 9.525 1.00 91.12 171 THR A C 1
ATOM 1365 O O . THR A 1 171 ? 15.107 8.471 9.568 1.00 91.12 171 THR A O 1
ATOM 1368 N N . LEU A 1 172 ? 14.985 6.279 9.037 1.00 89.44 172 LEU A N 1
ATOM 1369 C CA . LEU A 1 172 ? 16.303 6.196 8.415 1.00 89.44 172 LEU A CA 1
ATOM 1370 C C . LEU A 1 172 ? 16.264 6.751 6.981 1.00 89.44 172 LEU A C 1
ATOM 1372 O O . LEU A 1 172 ? 15.201 6.725 6.353 1.00 89.44 172 LEU A O 1
ATOM 1376 N N . PRO A 1 173 ? 17.388 7.272 6.460 1.00 88.00 173 PRO A N 1
ATOM 1377 C CA . PRO A 1 173 ? 17.508 7.594 5.042 1.00 88.00 173 PRO A CA 1
ATOM 1378 C C . PRO A 1 173 ? 17.228 6.364 4.168 1.00 88.00 173 PRO A C 1
ATOM 1380 O O . PRO A 1 173 ? 17.614 5.252 4.521 1.00 88.00 173 PRO A O 1
ATOM 1383 N N . GLU A 1 174 ? 16.593 6.568 3.016 1.00 82.44 174 GLU A N 1
ATOM 1384 C CA . GLU A 1 174 ? 16.418 5.514 2.016 1.00 82.44 174 GLU A CA 1
ATOM 1385 C C . GLU A 1 174 ? 17.791 5.208 1.396 1.00 82.44 174 GLU A C 1
ATOM 1387 O O . GLU A 1 174 ? 18.355 6.030 0.667 1.00 82.44 174 GLU A O 1
ATOM 1392 N N . HIS A 1 175 ? 18.341 4.036 1.710 1.00 76.00 175 HIS A N 1
ATOM 1393 C CA . HIS A 1 175 ? 19.655 3.617 1.226 1.00 76.00 175 HIS A CA 1
ATOM 1394 C C . HIS A 1 175 ? 19.665 3.350 -0.290 1.00 76.00 175 HIS A C 1
ATOM 1396 O O . HIS A 1 175 ? 18.636 2.995 -0.886 1.00 76.00 175 HIS A O 1
ATOM 1402 N N . ASP A 1 176 ? 20.842 3.557 -0.894 1.00 60.75 176 ASP A N 1
ATOM 1403 C CA . ASP A 1 176 ? 21.134 3.254 -2.301 1.00 60.75 176 ASP A CA 1
ATOM 1404 C C . ASP A 1 176 ? 20.889 1.785 -2.661 1.00 60.75 176 ASP A C 1
ATOM 1406 O O . ASP A 1 176 ? 21.271 0.899 -1.863 1.00 60.75 176 ASP A O 1
#

Solvent-accessible surface area (backbone atoms only 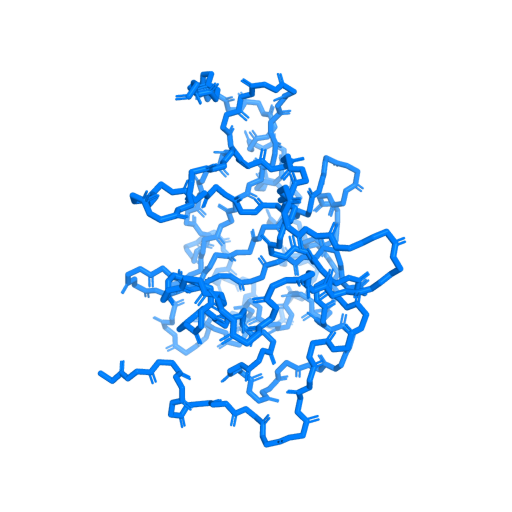— not comparable to full-atom values): 10103 Å² total; per-residue (Å²): 138,63,69,74,83,41,51,43,93,88,64,72,61,74,80,54,55,54,68,52,23,51,42,62,38,92,40,100,85,52,71,45,50,54,68,39,74,41,91,53,55,39,96,85,64,50,54,72,47,62,96,70,55,48,65,80,64,71,75,56,67,46,41,63,40,42,37,80,88,54,57,82,60,49,35,39,76,70,44,33,34,44,37,38,76,52,100,71,33,38,32,47,21,36,70,44,71,92,32,51,69,44,62,50,34,65,75,48,43,51,52,50,36,56,38,44,77,71,72,37,44,41,29,38,35,34,56,46,55,94,70,36,38,55,32,72,44,79,42,49,84,72,35,42,69,23,48,79,68,70,32,66,67,54,37,33,51,43,41,51,50,53,54,54,53,28,51,71,50,91,60,55,68,57,75,133

Secondary structure (DSSP, 8-state):
--GGGG--TT---TT--HHHHH--EEETTEEE-TTSPPTTB-SSSSBTTGGG--HHHHS---HHHH-TTS-GGGSHHHHSEEEEEETTEEEEEESSGGGGGGGGSHHHHHHHHHHHHTT-EEEEEE--STTBPPEEEE-HHHHHHHHHTT-HHHHHHHHHHHHHHHHTS---B---

Nearest PDB structures (foldseek):
  7mcm-assembly1_B  TM=4.319E-01  e=6.077E-01  Mycolicibacterium smegmatis MC2 155
  2gtr-assembly1_C  TM=3.789E-01  e=1.642E+00  Homo sapiens
  2fw2-assembly1_F  TM=3.177E-01  e=1.747E+00  Homo sapiens
  2ejk-assembly1_B  TM=4.186E-01  e=7.757E+00  Pyrococcus horikoshii OT3
  2owf-assembly1_A-2  TM=4.292E-01  e=9.346E+00  Pyrococcus horikoshii OT3

pLDDT: mean 94.25, std 5.49, range [59.88, 98.62]

Sequence (176 aa):
MSLSDYLVADRQCNECNVCCINLRIENPALTKKADVRCPYLSNQTGCSIYDQRPDVCRTWYCGWRVMPFLRDDMRPDRSKILIKQDETGFVFQPLRSENMNNLTHENVLEAIGSLVSNGIEVKTSIPTRPGYCNAMMNINEHIKVAVDNLDLQAARQVMRNVIFHSRHSQTLPEHD

Radius of gyration: 16.23 Å; Cα contacts (8 Å, |Δi|>4): 275; chains: 1; bounding box: 40×35×43 Å

Foldseek 3Di:
DALVVQFDPPDDCWQPCLCQAADADDDPVAGDFGRHHHPQADPPGDGVCVVPDDPVVVRFDWCVRRPPPQDPCVNCVNLQWTWGDDPQAIETERSDQVNLLSCLDPSNLVVVLVCLVVVGWYWYFYDADPQFGTQIDTCSVQCVVCSVVVPSVSNSVSSVVVNVVRNVDDTGGGDD